Protein AF-A0A950FNE8-F1 (afdb_monomer_lite)

Sequence (329 aa):
MPSFQLATKFLGLPCGSGFTEGVNPELQWRLQAAEDAVRAAFDALAPQQRIDPTTGKARASFSQWVAVRGPHECWRPHAGHHSAGAAIDLNAPTNPYIVTRNAGVPGGQAGGEHLLAMRMRFLAACDRAVRFVRGSLGEADLRPRQPNESTQSVWTRFKAASDALVLYVSLAIDARPSSVARVALENADDVSDDELLAAIPETERLPLQAALPRLEDVLGSAEFRESHPDWPNSAPAQYLRIVRDYEELRIPMVVGAPSATPSLTRNPARGFLNLRCEIVTALCDQGLRWGACDFKVRADGSSRNGAMMHFDLADDGGYPQIDSLLRFG

Foldseek 3Di:
DPQPFDFDDALNATADDDDNAHAHPLVRVLRVQLRVLLVVVCVPDDQQRLADPVPRDGDPDSSRSQVFDHHWHAADAQPVLSVLSFKTFTNLLQAFFAWAFFPNAIATAPLCPVVRVLNNLLQVLLQVLQCQVPFPPGGQHLAFADVPRALLNNLVSLVSSQVSLLVLLVLWWDCPPQKAQAWFDLQLPVDDLVRLDVRADCNTTPDCVRNQVVLCCSCVDPVSCVRYVPPPDHSVRSNSVSSRSQSSNFQRQADDGHDSTGRMGGGSNNGNAPGDSSSSNSSVVSVKAALSHRFDQDPVRYTHHGRNRMTGHPDSSPGDRNNDDDPPD

Radius of gyration: 20.7 Å; chains: 1; bounding box: 48×55×57 Å

Structure (mmCIF, N/CA/C/O backbone):
data_AF-A0A950FNE8-F1
#
_entry.id   AF-A0A950FNE8-F1
#
loop_
_atom_site.group_PDB
_atom_site.id
_atom_site.type_symbol
_atom_site.label_atom_id
_atom_site.label_alt_id
_atom_site.label_comp_id
_atom_site.label_asym_id
_atom_site.label_entity_id
_atom_site.label_seq_id
_atom_site.pdbx_PDB_ins_code
_atom_site.Cartn_x
_atom_site.Cartn_y
_atom_site.Cartn_z
_atom_site.occupancy
_atom_site.B_iso_or_equiv
_atom_site.auth_seq_id
_atom_site.auth_comp_id
_atom_site.auth_asym_id
_atom_site.auth_atom_id
_atom_site.pdbx_PDB_model_num
ATOM 1 N N . MET A 1 1 ? 18.397 14.748 -28.916 1.00 47.41 1 MET A N 1
ATOM 2 C CA . MET A 1 1 ? 18.141 13.441 -29.559 1.00 47.41 1 MET A CA 1
ATOM 3 C C . MET A 1 1 ? 16.649 13.172 -29.476 1.00 47.41 1 MET A C 1
ATOM 5 O O . MET A 1 1 ? 16.096 13.486 -28.428 1.00 47.41 1 MET A O 1
ATOM 9 N N . PRO A 1 2 ? 15.990 12.665 -30.529 1.00 49.31 2 PRO A N 1
ATOM 10 C CA . PRO A 1 2 ? 14.596 12.247 -30.418 1.00 49.31 2 PRO A CA 1
ATOM 11 C C . PRO A 1 2 ? 14.511 11.110 -29.391 1.00 49.31 2 PRO A C 1
ATOM 13 O O . PRO A 1 2 ? 15.257 10.136 -29.493 1.00 49.31 2 PRO A O 1
ATOM 16 N N . SER A 1 3 ? 13.668 11.253 -28.366 1.00 55.00 3 SER A N 1
ATOM 17 C CA . SER A 1 3 ? 13.371 10.135 -27.476 1.00 55.00 3 SER A CA 1
ATOM 18 C C . SER A 1 3 ? 12.589 9.106 -28.292 1.00 55.00 3 SER A C 1
ATOM 20 O O . SER A 1 3 ? 11.488 9.373 -28.768 1.00 55.00 3 SER A O 1
ATOM 22 N N . PHE A 1 4 ? 13.176 7.931 -28.513 1.00 67.44 4 PHE A N 1
ATOM 23 C CA . PHE A 1 4 ? 12.487 6.801 -29.140 1.00 67.44 4 PHE A CA 1
ATOM 24 C C . PHE A 1 4 ? 11.554 6.157 -28.113 1.00 67.44 4 PHE A C 1
ATOM 26 O O . PHE A 1 4 ? 11.772 5.033 -27.672 1.00 67.44 4 PHE A O 1
ATOM 33 N N . GLN A 1 5 ? 10.555 6.910 -27.660 1.00 77.06 5 GLN A N 1
ATOM 34 C CA . GLN A 1 5 ? 9.490 6.358 -26.838 1.00 77.06 5 GLN A CA 1
ATOM 35 C C . GLN A 1 5 ? 8.512 5.645 -27.749 1.00 77.06 5 GLN A C 1
ATOM 37 O O . GLN A 1 5 ? 8.011 6.213 -28.721 1.00 77.06 5 GLN A O 1
ATOM 42 N N . LEU A 1 6 ? 8.270 4.380 -27.440 1.00 80.25 6 LEU A N 1
ATOM 43 C CA . LEU A 1 6 ? 7.358 3.543 -28.190 1.00 80.25 6 LEU A CA 1
ATOM 44 C C . LEU A 1 6 ? 6.031 3.511 -27.442 1.00 80.25 6 LEU A C 1
ATOM 46 O O . LEU A 1 6 ? 5.966 3.105 -26.277 1.00 80.25 6 LEU A O 1
ATOM 50 N N . ALA A 1 7 ? 4.969 3.945 -28.121 1.00 80.50 7 ALA A N 1
ATOM 51 C CA . ALA A 1 7 ? 3.617 3.706 -27.650 1.00 80.50 7 ALA A CA 1
ATOM 52 C C . ALA A 1 7 ? 3.425 2.189 -27.532 1.00 80.50 7 ALA A C 1
ATOM 54 O O . ALA A 1 7 ? 3.589 1.450 -28.505 1.00 80.50 7 ALA A O 1
ATOM 55 N N . THR A 1 8 ? 3.102 1.718 -26.333 1.00 89.94 8 THR A N 1
ATOM 56 C CA . THR A 1 8 ? 2.915 0.293 -26.062 1.00 89.94 8 THR A CA 1
ATOM 57 C C . THR A 1 8 ? 1.710 0.067 -25.160 1.00 89.94 8 THR A C 1
ATOM 59 O O . THR A 1 8 ? 1.123 1.006 -24.611 1.00 89.94 8 THR A O 1
ATOM 62 N N . LYS A 1 9 ? 1.327 -1.199 -25.019 1.00 94.00 9 LYS A N 1
ATOM 63 C CA . LYS A 1 9 ? 0.369 -1.648 -24.017 1.00 94.00 9 LYS A CA 1
ATOM 64 C C . LYS A 1 9 ? 1.048 -2.632 -23.079 1.00 94.00 9 LYS A C 1
ATOM 66 O O . LYS A 1 9 ? 1.981 -3.320 -23.474 1.00 94.00 9 LYS A O 1
ATOM 71 N N . PHE A 1 10 ? 0.537 -2.698 -21.861 1.00 96.25 10 PHE A N 1
ATOM 72 C CA . PHE A 1 10 ? 0.854 -3.742 -20.901 1.00 96.25 10 PHE A CA 1
ATOM 73 C C . PHE A 1 10 ? -0.441 -4.163 -20.204 1.00 96.25 10 PHE A C 1
ATOM 75 O O . PHE A 1 10 ? -1.259 -3.320 -19.833 1.00 96.25 10 PHE A O 1
ATOM 82 N N . LEU A 1 11 ? -0.688 -5.463 -20.077 1.00 96.00 11 LEU A N 1
ATOM 83 C CA . LEU A 1 11 ? -1.925 -6.040 -19.536 1.00 96.00 11 LEU A CA 1
ATOM 84 C C . LEU A 1 11 ? -3.196 -5.507 -20.230 1.00 96.00 11 LEU A C 1
ATOM 86 O O . LEU A 1 11 ? -4.257 -5.367 -19.620 1.00 96.00 11 LEU A O 1
ATOM 90 N N . GLY A 1 12 ? -3.088 -5.191 -21.525 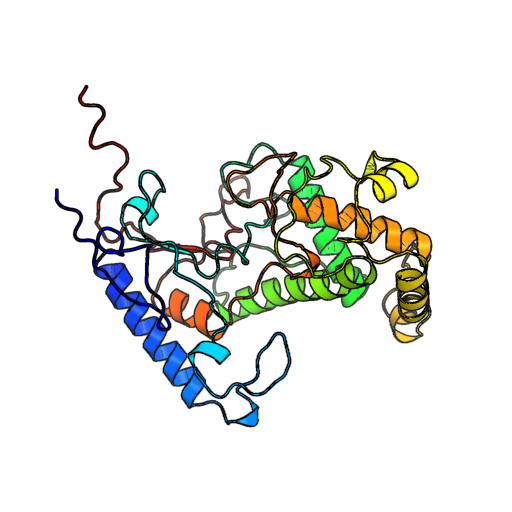1.00 93.56 12 GLY A N 1
ATOM 91 C CA . GLY A 1 12 ? -4.174 -4.628 -22.338 1.00 93.56 12 GLY A CA 1
ATOM 92 C C . GLY A 1 12 ? -4.462 -3.134 -22.130 1.00 93.56 12 GLY A C 1
ATOM 93 O O . GLY A 1 12 ? -5.377 -2.610 -22.770 1.00 93.56 12 GLY A O 1
ATOM 94 N N . LEU A 1 13 ? -3.693 -2.439 -21.289 1.00 94.12 13 LEU A N 1
ATOM 95 C CA . LEU A 1 13 ? -3.845 -1.013 -20.984 1.00 94.12 13 LEU A CA 1
ATOM 96 C C . LEU A 1 13 ? -2.688 -0.204 -21.587 1.00 94.12 13 LEU A C 1
ATOM 98 O O . LEU A 1 13 ? -1.585 -0.737 -21.711 1.00 94.12 13 LEU A O 1
ATOM 102 N N . PRO A 1 14 ? -2.917 1.053 -22.005 1.00 93.62 14 PRO A N 1
ATOM 103 C CA . PRO A 1 14 ? -1.863 1.886 -22.572 1.00 93.62 14 PRO A CA 1
ATOM 104 C C . PRO A 1 14 ? -0.806 2.252 -21.521 1.00 93.62 14 PRO A C 1
ATOM 106 O O . PRO A 1 14 ? -1.129 2.513 -20.360 1.00 93.62 14 PRO A O 1
ATOM 109 N N . CYS A 1 15 ? 0.451 2.288 -21.955 1.00 92.38 15 CYS A N 1
ATOM 110 C CA . CYS A 1 15 ? 1.581 2.816 -21.198 1.00 92.38 15 CYS A CA 1
ATOM 111 C C . CYS A 1 15 ? 1.742 4.314 -21.501 1.00 92.38 15 CYS A C 1
ATOM 113 O O . CYS A 1 15 ? 2.364 4.666 -22.502 1.00 92.38 15 CYS A O 1
ATOM 115 N N . GLY A 1 16 ? 1.170 5.181 -20.660 1.00 86.00 16 GLY A N 1
ATOM 116 C CA . GLY A 1 16 ? 1.065 6.627 -20.888 1.00 86.00 16 GLY A CA 1
ATOM 117 C C . GLY A 1 16 ? -0.340 7.101 -21.290 1.00 86.00 16 GLY A C 1
ATOM 118 O O . GLY A 1 16 ? -1.259 6.312 -21.525 1.00 86.00 16 GLY A O 1
ATOM 119 N N . SER A 1 17 ? -0.507 8.420 -21.351 1.00 71.25 17 SER A N 1
ATOM 120 C CA . SER A 1 17 ? -1.753 9.140 -21.629 1.00 71.25 17 SER A CA 1
ATOM 121 C C . SER A 1 17 ? -2.073 9.298 -23.125 1.00 71.25 17 SER A C 1
ATOM 123 O O . SER A 1 17 ? -3.188 9.696 -23.467 1.00 71.25 17 SER A O 1
ATOM 125 N N . GLY A 1 18 ? -1.147 8.966 -24.039 1.00 63.66 18 GLY A N 1
ATOM 126 C CA . GLY A 1 18 ? -1.357 9.144 -25.481 1.00 63.66 18 GLY A CA 1
ATOM 127 C C . GLY A 1 18 ? -0.112 8.976 -26.364 1.00 63.66 18 GLY A C 1
ATOM 128 O O . GLY A 1 18 ? 0.824 8.268 -26.018 1.00 63.66 18 GLY A O 1
ATOM 129 N N . PHE A 1 19 ? -0.126 9.622 -27.538 1.00 52.31 19 PHE A N 1
ATOM 130 C CA . PHE A 1 19 ? 0.804 9.397 -28.663 1.00 52.31 19 PHE A CA 1
ATOM 131 C C . PHE A 1 19 ? 2.256 9.859 -28.455 1.00 52.31 19 PHE A C 1
ATOM 133 O O . PHE A 1 19 ? 3.121 9.489 -29.245 1.00 52.31 19 PHE A O 1
ATOM 140 N N . THR A 1 20 ? 2.528 10.681 -27.443 1.00 57.41 20 THR A N 1
ATOM 141 C CA . THR A 1 20 ? 3.870 11.224 -27.155 1.00 57.41 20 THR A CA 1
ATOM 142 C C . THR A 1 20 ? 4.483 10.652 -25.885 1.00 57.41 20 THR A C 1
ATOM 144 O O . THR A 1 20 ? 5.565 11.073 -25.493 1.00 57.41 20 THR A O 1
ATOM 147 N N . GLU A 1 21 ? 3.784 9.726 -25.232 1.00 71.94 21 GLU A N 1
ATOM 148 C CA . GLU A 1 21 ? 4.222 9.075 -24.008 1.00 71.94 21 GLU A CA 1
ATOM 149 C C . GLU A 1 21 ? 4.423 7.590 -24.297 1.00 71.94 21 GLU A C 1
ATOM 151 O O . GLU A 1 21 ? 3.664 6.972 -25.045 1.00 71.94 21 GLU A O 1
ATOM 156 N N . GLY A 1 22 ? 5.465 7.005 -23.724 1.00 85.06 22 GLY A N 1
ATOM 157 C CA . GLY A 1 22 ? 5.741 5.596 -23.930 1.00 85.06 22 GLY A CA 1
ATOM 158 C C . GLY A 1 22 ? 6.857 5.099 -23.040 1.00 85.06 22 GLY A C 1
ATOM 159 O O . GLY A 1 22 ? 7.217 5.719 -22.038 1.00 85.06 22 GLY A O 1
ATOM 160 N N . VAL A 1 23 ? 7.408 3.961 -23.424 1.00 92.25 23 VAL A N 1
ATOM 161 C CA . VAL A 1 23 ? 8.573 3.362 -22.776 1.00 92.25 23 VAL A CA 1
ATOM 162 C C . VAL A 1 23 ? 9.718 3.281 -23.780 1.00 92.25 23 VAL A C 1
ATOM 164 O O . VAL A 1 23 ? 9.492 3.352 -24.991 1.00 92.25 23 VAL A O 1
ATOM 167 N N . ASN A 1 24 ? 10.951 3.163 -23.297 1.00 92.19 24 ASN A N 1
ATOM 168 C CA . ASN A 1 24 ? 12.081 2.882 -24.171 1.00 92.19 24 ASN A CA 1
ATOM 169 C C . ASN A 1 24 ? 11.989 1.434 -24.717 1.00 92.19 24 ASN A C 1
ATOM 171 O O . ASN A 1 24 ? 11.241 0.615 -24.170 1.00 92.19 24 ASN A O 1
ATOM 175 N N . PRO A 1 25 ? 12.708 1.099 -25.804 1.00 92.56 25 PRO A N 1
ATOM 176 C CA . PRO A 1 25 ? 12.616 -0.222 -26.429 1.00 92.56 25 PRO A CA 1
ATOM 177 C C . PRO A 1 25 ? 12.949 -1.389 -25.489 1.00 92.56 25 PRO A C 1
ATOM 179 O O . PRO A 1 25 ? 12.305 -2.433 -25.558 1.00 92.56 25 PRO A O 1
ATOM 182 N N . GLU A 1 26 ? 13.908 -1.199 -24.580 1.00 93.06 26 GLU A N 1
ATOM 183 C CA . GLU A 1 26 ? 14.303 -2.219 -23.603 1.00 93.06 26 GLU A CA 1
ATOM 184 C C . GLU A 1 26 ? 13.157 -2.530 -22.631 1.00 93.06 26 GLU A C 1
ATOM 186 O O . GLU A 1 26 ? 12.772 -3.688 -22.458 1.00 93.06 26 GLU A O 1
ATOM 191 N N . LEU A 1 27 ? 12.547 -1.497 -22.040 1.00 94.56 27 LEU A N 1
ATOM 192 C CA . LEU A 1 27 ? 11.400 -1.677 -21.158 1.00 94.56 27 LEU A CA 1
ATOM 193 C C . LEU A 1 27 ? 10.203 -2.246 -21.931 1.00 94.56 27 LEU A C 1
ATOM 195 O O . LEU A 1 27 ? 9.518 -3.118 -21.406 1.00 94.56 27 LEU A O 1
ATOM 199 N N . GLN A 1 28 ? 9.965 -1.828 -23.181 1.00 95.25 28 GLN A N 1
ATOM 200 C CA . GLN A 1 28 ? 8.897 -2.403 -24.007 1.00 95.25 28 GLN A CA 1
ATOM 201 C C . GLN A 1 28 ? 9.036 -3.922 -24.143 1.00 95.25 28 GLN A C 1
ATOM 203 O O . GLN A 1 28 ? 8.067 -4.650 -23.920 1.00 95.25 28 GLN A O 1
ATOM 208 N N . TRP A 1 29 ? 10.232 -4.394 -24.504 1.00 95.75 29 TRP A N 1
ATOM 209 C CA . TRP A 1 29 ? 10.504 -5.816 -24.687 1.00 95.75 29 TRP A CA 1
ATOM 210 C C . TRP A 1 29 ? 10.256 -6.606 -23.396 1.00 95.75 29 TRP A C 1
ATOM 212 O O . TRP A 1 29 ? 9.558 -7.623 -23.415 1.00 95.75 29 TRP A O 1
ATOM 222 N N . ARG A 1 30 ? 10.731 -6.093 -22.255 1.00 96.94 30 ARG A N 1
ATOM 223 C CA . ARG A 1 30 ? 10.507 -6.726 -20.947 1.00 96.94 30 ARG A CA 1
ATOM 224 C C . ARG A 1 30 ? 9.039 -6.732 -20.532 1.00 96.94 30 ARG A C 1
ATOM 226 O O . ARG A 1 30 ? 8.568 -7.728 -19.991 1.00 96.94 30 ARG A O 1
ATOM 233 N N . LEU A 1 31 ? 8.293 -5.659 -20.802 1.00 97.12 31 LEU A N 1
ATOM 234 C CA . LEU A 1 31 ? 6.854 -5.611 -20.523 1.00 97.12 31 LEU A CA 1
ATOM 235 C C . LEU A 1 31 ? 6.082 -6.646 -21.347 1.00 97.12 31 LEU A C 1
ATOM 237 O O . LEU A 1 31 ? 5.187 -7.291 -20.804 1.00 97.12 31 LEU A O 1
ATOM 241 N N . GLN A 1 32 ? 6.445 -6.849 -22.617 1.00 97.38 32 GLN A N 1
ATOM 242 C C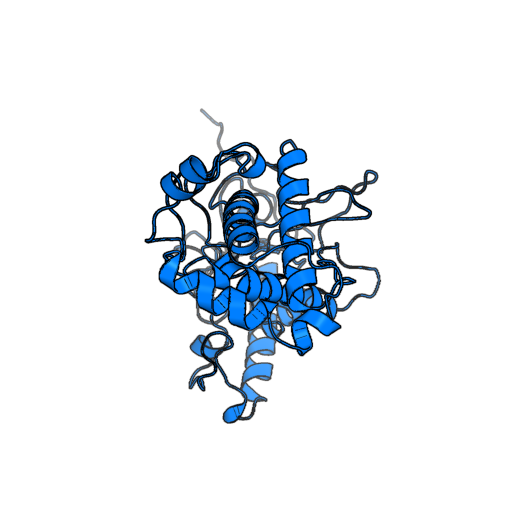A . GLN A 1 32 ? 5.832 -7.886 -23.449 1.00 97.38 32 GLN A CA 1
ATOM 243 C C . GLN A 1 32 ? 6.093 -9.287 -22.877 1.00 97.38 32 GLN A C 1
ATOM 245 O O . GLN A 1 32 ? 5.152 -10.052 -22.681 1.00 97.38 32 GLN A O 1
ATOM 250 N N . ALA A 1 33 ? 7.347 -9.599 -22.536 1.00 97.75 33 ALA A N 1
ATOM 251 C CA . ALA A 1 33 ? 7.705 -10.892 -21.954 1.00 97.75 33 ALA A CA 1
ATOM 252 C C . ALA A 1 33 ? 7.021 -11.135 -20.593 1.00 97.75 33 ALA A C 1
ATOM 254 O O . ALA A 1 33 ? 6.533 -12.234 -20.321 1.00 97.75 33 ALA A O 1
ATOM 255 N N . ALA A 1 34 ? 6.926 -10.101 -19.749 1.00 98.25 34 ALA A N 1
ATOM 256 C CA . ALA A 1 34 ? 6.192 -10.175 -18.490 1.00 98.25 34 ALA A CA 1
ATOM 257 C C . ALA A 1 34 ? 4.687 -10.402 -18.720 1.00 98.25 34 ALA A C 1
ATOM 259 O O . ALA A 1 34 ? 4.078 -11.213 -18.026 1.00 98.25 34 ALA A O 1
ATOM 260 N N . GLU A 1 35 ? 4.073 -9.729 -19.698 1.00 98.19 35 GLU A N 1
ATOM 261 C CA . GLU A 1 35 ? 2.661 -9.933 -20.034 1.00 98.19 35 GLU A CA 1
ATOM 262 C C . GLU A 1 35 ? 2.390 -11.365 -20.502 1.00 98.19 35 GLU A C 1
ATOM 264 O O . GLU A 1 35 ? 1.414 -11.970 -20.050 1.00 98.19 35 GLU A O 1
ATOM 269 N N . ASP A 1 36 ? 3.261 -11.925 -21.342 1.00 98.00 36 ASP A N 1
ATOM 270 C CA . ASP A 1 36 ? 3.150 -13.307 -21.812 1.00 98.00 36 ASP A CA 1
ATOM 271 C C . ASP A 1 36 ? 3.211 -14.298 -20.637 1.00 98.00 36 ASP A C 1
ATOM 273 O O . ASP A 1 36 ? 2.386 -15.211 -20.551 1.00 98.00 36 ASP A O 1
ATOM 277 N N . ALA A 1 37 ? 4.111 -14.076 -19.671 1.00 98.31 37 ALA A N 1
ATOM 278 C CA . ALA A 1 37 ? 4.196 -14.887 -18.455 1.00 98.31 37 ALA A CA 1
ATOM 279 C C . ALA A 1 37 ? 2.931 -14.778 -17.580 1.00 98.31 37 ALA A C 1
ATOM 281 O O . ALA A 1 37 ? 2.414 -15.789 -17.097 1.00 98.31 37 ALA A O 1
ATOM 282 N N . VAL A 1 38 ? 2.380 -13.570 -17.408 1.00 97.75 38 VAL A N 1
ATOM 283 C CA . VAL A 1 38 ? 1.136 -13.353 -16.645 1.00 97.75 38 VAL A CA 1
ATOM 284 C C . VAL A 1 38 ? -0.065 -13.998 -17.350 1.00 97.75 38 VAL A C 1
ATOM 286 O O . VAL A 1 38 ? -0.935 -14.564 -16.684 1.00 97.75 38 VAL A O 1
ATOM 289 N N . ARG A 1 39 ? -0.122 -13.958 -18.688 1.00 97.31 39 ARG A N 1
ATOM 290 C CA . ARG A 1 39 ? -1.150 -14.649 -19.487 1.00 97.31 39 ARG A CA 1
ATOM 291 C C . ARG A 1 39 ? -1.046 -16.160 -19.346 1.00 97.31 39 ARG A C 1
ATOM 293 O O . ARG A 1 39 ? -2.052 -16.793 -19.043 1.00 97.31 39 ARG A O 1
ATOM 300 N N . ALA A 1 40 ? 0.158 -16.716 -19.457 1.00 97.50 40 ALA A N 1
ATOM 301 C CA . ALA A 1 40 ? 0.388 -18.140 -19.244 1.00 97.50 40 ALA A CA 1
ATOM 302 C C . ALA A 1 40 ? -0.056 -18.584 -17.837 1.00 97.50 40 ALA A C 1
ATOM 304 O O . ALA A 1 40 ? -0.721 -19.612 -17.698 1.00 97.50 40 ALA A O 1
ATOM 305 N N . ALA A 1 41 ? 0.232 -17.781 -16.803 1.00 96.44 41 ALA A N 1
ATOM 306 C CA . ALA A 1 41 ? -0.242 -18.041 -15.445 1.00 96.44 41 ALA A CA 1
ATOM 307 C C . ALA A 1 41 ? -1.779 -18.039 -15.355 1.00 96.44 41 ALA A C 1
ATOM 309 O O . ALA A 1 41 ? -2.350 -18.940 -14.748 1.00 96.44 41 ALA A O 1
ATOM 310 N N . PHE A 1 42 ? -2.460 -17.076 -15.986 1.00 95.19 42 PHE A N 1
ATOM 311 C CA . PHE A 1 42 ? -3.926 -17.034 -16.037 1.00 95.19 42 PHE A CA 1
ATOM 312 C C . PHE A 1 42 ? -4.532 -18.239 -16.768 1.00 95.19 42 PHE A C 1
ATOM 314 O O . PHE A 1 42 ? -5.504 -18.829 -16.288 1.00 95.19 42 PHE A O 1
ATOM 321 N N . ASP A 1 43 ? -3.971 -18.611 -17.917 1.00 95.38 43 ASP A N 1
ATOM 322 C CA . ASP A 1 43 ? -4.482 -19.706 -18.742 1.00 95.38 43 ASP A CA 1
ATOM 323 C C . ASP A 1 43 ? -4.316 -21.066 -18.053 1.00 95.38 43 ASP A C 1
ATOM 325 O O . ASP A 1 43 ? -5.191 -21.926 -18.182 1.00 95.38 43 ASP A O 1
ATOM 329 N N . ALA A 1 44 ? -3.261 -21.226 -17.246 1.00 95.88 44 ALA A N 1
ATOM 330 C CA . ALA A 1 44 ? -3.022 -22.411 -16.427 1.00 95.88 44 ALA A CA 1
ATOM 331 C C . ALA A 1 44 ? -3.999 -22.561 -15.243 1.00 95.88 44 ALA A C 1
ATOM 333 O O . ALA A 1 44 ? -4.144 -23.663 -14.708 1.00 95.88 44 ALA A O 1
ATOM 334 N N . LEU A 1 45 ? -4.687 -21.490 -14.821 1.00 93.69 45 LEU A N 1
ATOM 335 C CA . LEU A 1 45 ? -5.674 -21.566 -13.742 1.00 93.69 45 LEU A CA 1
ATOM 336 C C . LEU A 1 45 ? -6.943 -22.278 -14.205 1.00 93.69 45 LEU A C 1
ATOM 338 O O . LEU A 1 45 ? -7.560 -21.905 -15.215 1.00 93.69 45 LEU A O 1
ATOM 342 N N . ALA A 1 46 ? -7.417 -23.212 -13.380 1.00 92.12 46 ALA A N 1
ATOM 343 C CA . ALA A 1 46 ? -8.755 -23.760 -13.533 1.00 92.12 46 ALA A CA 1
ATOM 344 C C . ALA A 1 46 ? -9.805 -22.638 -13.369 1.00 92.12 46 ALA A C 1
ATOM 346 O O . ALA A 1 46 ? -9.576 -21.701 -12.597 1.00 92.12 46 ALA A O 1
ATOM 347 N N . PRO A 1 47 ? -10.972 -22.697 -14.043 1.00 88.38 47 PRO A N 1
ATOM 348 C CA . PRO A 1 47 ? -11.967 -21.621 -14.003 1.00 88.38 47 PRO A CA 1
ATOM 349 C C . PRO A 1 47 ? -12.357 -21.165 -12.588 1.00 88.38 47 PRO A C 1
ATOM 351 O O . PRO A 1 47 ? -12.489 -19.969 -12.339 1.00 88.38 47 PRO A O 1
ATOM 354 N N . GLN A 1 48 ? -12.458 -22.097 -11.637 1.00 86.12 48 GLN A N 1
ATOM 355 C CA . GLN A 1 48 ? -12.770 -21.813 -10.233 1.00 86.12 48 GLN A CA 1
ATOM 356 C C . GLN A 1 48 ? -11.662 -21.063 -9.474 1.00 86.12 48 GLN A C 1
ATOM 358 O O . GLN A 1 48 ? -11.927 -20.495 -8.422 1.00 86.12 48 GLN A O 1
ATOM 363 N N . GLN A 1 49 ? -10.432 -21.050 -9.989 1.00 87.56 49 GLN A N 1
ATOM 364 C CA . GLN A 1 49 ? -9.293 -20.331 -9.407 1.00 87.56 49 GLN A CA 1
ATOM 365 C C . GLN A 1 49 ? -9.123 -18.930 -10.006 1.00 87.56 49 GLN A C 1
ATOM 367 O O . GLN A 1 49 ? -8.361 -18.117 -9.481 1.00 87.56 49 GLN A O 1
ATOM 372 N N . ARG A 1 50 ? -9.850 -18.609 -11.084 1.00 89.81 50 ARG A N 1
ATOM 373 C CA . ARG A 1 50 ? -9.851 -17.284 -11.720 1.00 89.81 50 ARG A CA 1
ATOM 374 C C . ARG A 1 50 ? -10.715 -16.319 -10.917 1.00 89.81 50 ARG A C 1
ATOM 376 O O . ARG A 1 50 ? -11.645 -15.729 -11.445 1.00 89.81 50 ARG A O 1
ATOM 383 N N . ILE A 1 51 ? -10.456 -16.188 -9.624 1.00 84.44 51 ILE A N 1
ATOM 384 C CA . ILE A 1 51 ? -11.244 -15.348 -8.725 1.00 84.44 51 ILE A CA 1
ATOM 385 C C . ILE A 1 51 ? -10.665 -13.944 -8.628 1.00 84.44 51 ILE A C 1
ATOM 387 O O . ILE A 1 51 ? -9.454 -13.718 -8.691 1.00 84.44 51 ILE A O 1
ATOM 391 N N . ASP A 1 52 ? -11.565 -12.989 -8.457 1.00 74.94 52 ASP A N 1
ATOM 392 C CA . ASP A 1 52 ? -11.227 -11.638 -8.074 1.00 74.94 52 ASP A CA 1
ATOM 393 C C . ASP A 1 52 ? -10.750 -11.621 -6.618 1.00 74.94 52 ASP A C 1
ATOM 395 O O . ASP A 1 52 ? -11.519 -12.002 -5.731 1.00 74.94 52 ASP A O 1
ATOM 399 N N . PRO A 1 53 ? -9.529 -11.150 -6.336 1.00 65.88 53 PRO A N 1
ATOM 400 C CA . PRO A 1 53 ? -8.999 -11.181 -4.978 1.00 65.88 53 PRO A CA 1
ATOM 401 C C . PRO A 1 53 ? -9.729 -10.222 -4.025 1.00 65.88 53 PRO A C 1
ATOM 403 O O . PRO A 1 53 ? -9.594 -10.354 -2.817 1.00 65.88 53 PRO A O 1
ATOM 406 N N . THR A 1 54 ? -10.497 -9.254 -4.537 1.00 63.97 54 THR A N 1
ATOM 407 C CA . THR A 1 54 ? -11.245 -8.285 -3.722 1.00 63.97 54 THR A CA 1
ATOM 408 C C . THR A 1 54 ? -12.677 -8.742 -3.430 1.00 63.97 54 THR A C 1
ATOM 410 O O . THR A 1 54 ? -13.222 -8.423 -2.381 1.00 63.97 54 THR A O 1
ATOM 413 N N . THR A 1 55 ? -13.317 -9.459 -4.355 1.00 71.38 55 THR A N 1
ATOM 414 C CA . THR A 1 55 ? -14.744 -9.827 -4.275 1.00 71.38 55 THR A CA 1
ATOM 415 C C . THR A 1 55 ? -14.984 -11.327 -4.131 1.00 71.38 55 THR A C 1
ATOM 417 O O . THR A 1 55 ? -16.124 -11.726 -3.909 1.00 71.38 55 THR A O 1
ATOM 420 N N . GLY A 1 56 ? -13.956 -12.162 -4.314 1.00 73.44 56 GLY A N 1
ATOM 421 C CA . GLY A 1 56 ? -14.058 -13.626 -4.298 1.00 73.44 56 GLY A CA 1
ATOM 422 C C . GLY A 1 56 ? -14.846 -14.220 -5.471 1.00 73.44 56 GLY A C 1
ATOM 423 O O . GLY A 1 56 ? -15.024 -15.432 -5.547 1.00 73.44 56 GLY A O 1
A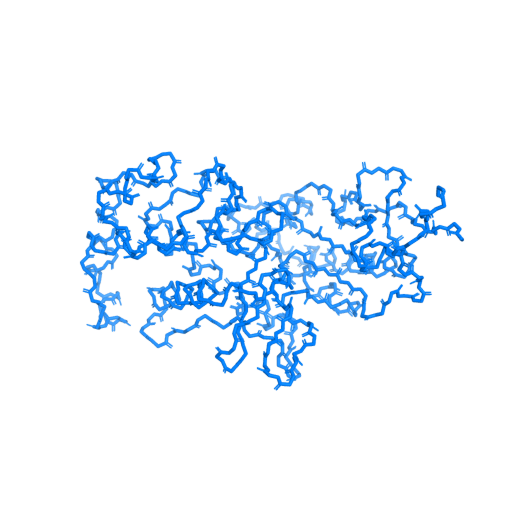TOM 424 N N . LYS A 1 57 ? -15.336 -13.391 -6.401 1.00 78.25 57 LYS A N 1
ATOM 425 C CA . LYS A 1 57 ? -16.153 -13.835 -7.536 1.00 78.25 57 LYS A CA 1
ATOM 426 C C . LYS A 1 57 ? -15.271 -14.322 -8.678 1.00 78.25 57 LYS A C 1
ATOM 428 O O . LYS A 1 57 ? -14.244 -13.709 -8.965 1.00 78.25 57 LYS A O 1
ATOM 433 N N . ALA A 1 58 ? -15.706 -15.372 -9.371 1.00 79.06 58 ALA A N 1
ATOM 434 C CA . ALA A 1 58 ? -15.068 -15.809 -10.608 1.00 79.06 58 ALA A CA 1
ATOM 435 C C . ALA A 1 58 ? -15.021 -14.659 -11.633 1.00 79.06 58 ALA A C 1
ATOM 437 O O . ALA A 1 58 ? -15.983 -13.903 -11.802 1.00 79.06 58 ALA A O 1
ATOM 438 N N . ARG A 1 59 ? -13.887 -14.523 -12.313 1.00 77.50 59 ARG A N 1
ATOM 439 C CA . ARG A 1 59 ? -13.620 -13.562 -13.378 1.00 77.50 59 ARG A CA 1
ATOM 440 C C . ARG A 1 59 ? -13.564 -14.310 -14.698 1.00 77.50 59 ARG A C 1
ATOM 442 O O . ARG A 1 59 ? -12.836 -15.288 -14.850 1.00 77.50 59 ARG A O 1
ATOM 449 N N . ALA A 1 60 ? -14.337 -13.819 -15.659 1.00 76.31 60 ALA A N 1
ATOM 450 C CA . ALA A 1 60 ? -14.448 -14.446 -16.968 1.00 76.31 60 ALA A CA 1
ATOM 451 C C . ALA A 1 60 ? -13.281 -14.073 -17.899 1.00 76.31 60 ALA A C 1
ATOM 453 O O . ALA A 1 60 ? -13.026 -14.792 -18.860 1.00 76.31 60 ALA A O 1
ATOM 454 N N . SER A 1 61 ? -12.568 -12.970 -17.630 1.00 90.06 61 SER A N 1
ATOM 455 C CA . SER A 1 61 ? -11.512 -12.460 -18.511 1.00 90.06 61 SER A CA 1
ATOM 456 C C . SER A 1 61 ? -10.189 -12.186 -17.797 1.00 90.06 61 SER A C 1
ATOM 458 O O . SER A 1 61 ? -10.151 -11.835 -16.616 1.00 90.06 61 SER A O 1
ATOM 460 N N . PHE A 1 62 ? -9.103 -12.252 -18.574 1.00 92.69 62 PHE A N 1
ATOM 461 C CA . PHE A 1 62 ? -7.752 -11.869 -18.161 1.00 92.69 62 PHE A CA 1
ATOM 462 C C . PHE A 1 62 ? -7.706 -10.456 -17.559 1.00 92.69 62 PHE A C 1
ATOM 464 O O . PHE A 1 62 ? -7.199 -10.268 -16.458 1.00 92.69 62 PHE A O 1
ATOM 471 N N . SER A 1 63 ? -8.317 -9.474 -18.234 1.00 91.38 63 SER A N 1
ATOM 472 C CA . SER A 1 63 ? -8.350 -8.070 -17.792 1.00 91.38 63 SER A CA 1
ATOM 473 C C . SER A 1 63 ? -9.016 -7.880 -16.427 1.00 91.38 63 SER A C 1
ATOM 475 O O . SER A 1 63 ? -8.587 -7.053 -15.626 1.00 91.38 63 SER A O 1
ATOM 477 N N . GLN A 1 64 ? -10.056 -8.660 -16.132 1.00 88.94 64 GLN A N 1
ATOM 478 C CA . GLN A 1 64 ? -10.705 -8.628 -14.828 1.00 88.94 64 GLN A CA 1
ATOM 479 C C . GLN A 1 64 ? -9.867 -9.324 -13.755 1.00 88.94 64 GLN A C 1
ATOM 481 O O . GLN A 1 64 ? -9.867 -8.878 -12.611 1.00 88.94 64 GLN A O 1
ATOM 486 N N . TRP A 1 65 ? -9.178 -10.410 -14.113 1.00 91.94 65 TRP A N 1
ATOM 487 C CA . TRP A 1 65 ? -8.345 -11.173 -13.189 1.00 91.94 65 TRP A CA 1
ATOM 488 C C . TRP A 1 65 ? -7.109 -10.392 -12.740 1.00 91.94 65 TRP A C 1
ATOM 490 O O . TRP A 1 65 ? -6.852 -10.343 -11.540 1.00 91.94 65 TRP A O 1
ATOM 500 N N . VAL A 1 66 ? -6.400 -9.724 -13.662 1.00 92.94 66 VAL A N 1
ATOM 501 C CA . VAL A 1 66 ? -5.224 -8.893 -13.328 1.00 92.94 66 VAL A CA 1
ATOM 502 C C . VAL A 1 66 ? -5.580 -7.677 -12.468 1.00 92.94 66 VAL A C 1
ATOM 504 O O . VAL A 1 66 ? -4.720 -7.163 -11.761 1.00 92.94 66 VAL A O 1
ATOM 507 N N . ALA A 1 67 ? -6.842 -7.231 -12.511 1.00 90.50 67 ALA A N 1
ATOM 508 C CA . ALA A 1 67 ? -7.397 -6.145 -11.701 1.00 90.50 67 ALA A CA 1
ATOM 509 C C . ALA A 1 67 ? -6.631 -4.804 -11.775 1.00 90.50 67 ALA A C 1
ATOM 511 O O . ALA A 1 67 ? -6.777 -3.953 -10.891 1.00 90.50 67 ALA A O 1
ATOM 512 N N . VAL A 1 68 ? -5.864 -4.579 -12.846 1.00 91.19 68 VAL A N 1
ATOM 513 C CA . VAL A 1 68 ? -5.257 -3.278 -13.145 1.00 91.19 68 VAL A CA 1
ATOM 514 C C . VAL A 1 68 ? -6.299 -2.380 -13.809 1.00 91.19 68 VAL A C 1
ATOM 516 O O . VAL A 1 68 ? -7.027 -2.808 -14.706 1.00 91.19 68 VAL A O 1
ATOM 519 N N . ARG A 1 69 ? -6.438 -1.151 -13.313 1.00 86.62 69 ARG A N 1
ATOM 520 C CA . ARG A 1 69 ? -7.491 -0.206 -13.683 1.00 86.62 69 ARG A CA 1
ATOM 521 C C . ARG A 1 69 ? -6.865 1.110 -14.126 1.00 86.62 69 ARG A C 1
ATOM 523 O O . ARG A 1 69 ? -6.317 1.842 -13.309 1.00 86.62 69 ARG A O 1
ATOM 530 N N . GLY A 1 70 ? -7.049 1.431 -15.402 1.00 86.19 70 GLY A N 1
ATOM 531 C CA . GLY A 1 70 ? -6.617 2.694 -15.997 1.00 86.19 70 GLY A CA 1
ATOM 532 C C . GLY A 1 70 ? -5.248 2.618 -16.682 1.00 86.19 70 GLY A C 1
ATOM 533 O O . GLY A 1 70 ? -4.587 1.587 -16.616 1.00 86.19 70 GLY A O 1
ATOM 534 N N . PRO A 1 71 ? -4.851 3.684 -17.392 1.00 88.38 71 PRO A N 1
ATOM 535 C CA . PRO A 1 71 ? -3.536 3.777 -18.020 1.00 88.38 71 PRO A CA 1
ATOM 536 C C . PRO A 1 71 ? -2.400 3.618 -17.007 1.00 88.38 71 PRO A C 1
ATOM 538 O O . PRO A 1 71 ? -2.531 4.046 -15.857 1.00 88.38 71 PRO A O 1
ATOM 541 N N . HIS A 1 72 ? -1.281 3.047 -17.447 1.00 93.81 72 HIS A N 1
ATOM 542 C CA . HIS A 1 72 ? -0.062 3.013 -16.639 1.00 93.81 72 HIS A CA 1
ATOM 543 C C . HIS A 1 72 ? 0.670 4.345 -16.747 1.00 93.81 72 HIS A C 1
ATOM 545 O O . HIS A 1 72 ? 0.719 4.932 -17.832 1.00 93.81 72 HIS A O 1
ATOM 551 N N . GLU A 1 73 ? 1.278 4.811 -15.657 1.00 92.88 73 GLU A N 1
ATOM 552 C CA . GLU A 1 73 ? 2.115 6.013 -15.719 1.00 92.88 73 GLU A CA 1
ATOM 553 C C . GLU A 1 73 ? 3.524 5.605 -16.163 1.00 92.88 73 GLU A C 1
ATOM 555 O O . GLU A 1 73 ? 4.264 4.961 -15.422 1.00 92.88 73 GLU A O 1
ATOM 560 N N . CYS A 1 74 ? 3.890 5.953 -17.395 1.00 91.00 74 CYS A N 1
ATOM 561 C CA . CYS A 1 74 ? 5.200 5.654 -17.972 1.00 91.00 74 CYS A CA 1
ATOM 562 C C . CYS A 1 74 ? 5.995 6.946 -18.123 1.00 91.00 74 CYS A C 1
ATOM 564 O O . CYS A 1 74 ? 6.456 7.489 -17.122 1.00 91.00 74 CYS A O 1
ATOM 566 N N . TRP A 1 75 ? 6.158 7.473 -19.335 1.00 90.88 75 TRP A N 1
ATOM 567 C CA . TRP A 1 75 ? 6.973 8.664 -19.514 1.00 90.88 75 TRP A CA 1
ATOM 568 C C . TRP A 1 75 ? 6.397 9.906 -18.832 1.00 90.88 75 TRP A C 1
ATOM 570 O O . TRP A 1 75 ? 5.230 10.244 -19.006 1.00 90.88 75 TRP A O 1
ATOM 580 N N . ARG A 1 76 ? 7.255 10.612 -18.090 1.00 87.25 76 ARG A N 1
ATOM 581 C CA . ARG A 1 76 ? 6.966 11.924 -17.502 1.00 87.25 76 ARG A CA 1
ATOM 582 C C . ARG A 1 76 ? 8.233 12.780 -17.523 1.00 87.25 76 ARG A C 1
ATOM 584 O O . ARG A 1 76 ? 9.295 12.279 -17.138 1.00 87.25 76 ARG A O 1
ATOM 591 N N . PRO A 1 77 ? 8.161 14.057 -17.926 1.00 83.25 77 PRO A N 1
ATOM 592 C CA . PRO A 1 77 ? 9.323 14.936 -17.885 1.00 83.25 77 PRO A CA 1
ATOM 593 C C . PRO A 1 77 ? 9.803 15.123 -16.437 1.00 83.25 77 PRO A C 1
ATOM 595 O O . PRO A 1 77 ? 8.992 15.202 -15.516 1.00 83.25 77 PRO A O 1
ATOM 598 N N . HIS A 1 78 ? 11.125 15.189 -16.238 1.00 84.31 78 HIS A N 1
ATOM 599 C CA . HIS A 1 78 ? 11.770 15.436 -14.935 1.00 84.31 78 HIS A CA 1
ATOM 600 C C . HIS A 1 78 ? 11.470 14.405 -13.827 1.00 84.31 78 HIS A C 1
ATOM 602 O O . HIS A 1 78 ? 11.614 14.699 -12.642 1.00 84.31 78 HIS A O 1
ATOM 608 N N . ALA A 1 79 ? 11.057 13.190 -14.196 1.00 86.69 79 ALA A N 1
ATOM 609 C CA . ALA A 1 79 ? 10.650 12.142 -13.260 1.00 86.69 79 ALA A CA 1
ATOM 610 C C . ALA A 1 79 ? 11.651 10.965 -13.188 1.00 86.69 79 ALA A C 1
ATOM 612 O O . ALA A 1 79 ? 11.252 9.801 -13.111 1.00 86.69 79 ALA A O 1
ATOM 613 N N . GLY A 1 80 ? 12.961 11.245 -13.241 1.00 88.25 80 GLY A N 1
ATOM 614 C CA . GLY A 1 80 ? 14.020 10.226 -13.154 1.00 88.25 80 GLY A CA 1
ATOM 615 C C . GLY A 1 80 ? 13.911 9.171 -14.261 1.00 88.25 80 GLY A C 1
ATOM 616 O O . GLY A 1 80 ? 13.806 9.532 -15.433 1.00 88.25 80 GLY A O 1
ATOM 617 N N . HIS A 1 81 ? 13.855 7.884 -13.898 1.00 91.31 81 HIS A N 1
ATOM 618 C CA . HIS A 1 81 ? 13.688 6.766 -14.842 1.00 91.31 81 HIS A CA 1
ATOM 619 C C . HIS A 1 81 ? 12.428 6.887 -15.718 1.00 91.31 81 HIS A C 1
ATOM 621 O O . HIS A 1 81 ? 12.447 6.491 -16.884 1.00 91.31 81 HIS A O 1
ATOM 627 N N . HIS A 1 82 ? 11.351 7.518 -15.229 1.00 92.31 82 HIS A N 1
ATOM 628 C CA . HIS A 1 82 ? 10.195 7.818 -16.080 1.00 92.31 82 HIS A CA 1
ATOM 629 C C . HIS A 1 82 ? 10.561 8.781 -17.217 1.00 92.31 82 HIS A C 1
ATOM 631 O O . HIS A 1 82 ? 10.076 8.608 -18.328 1.00 92.31 82 HIS A O 1
ATOM 637 N N . SER A 1 83 ? 11.460 9.750 -17.009 1.00 89.62 83 SER A N 1
ATOM 638 C CA . SER A 1 83 ? 11.863 10.690 -18.072 1.00 89.62 83 SER A CA 1
ATOM 639 C C . SER A 1 83 ? 12.639 10.023 -19.214 1.00 89.62 83 SER A C 1
ATOM 641 O O . SER A 1 83 ? 12.599 10.510 -20.346 1.00 89.62 83 SER A O 1
ATOM 643 N N . ALA A 1 84 ? 13.274 8.881 -18.936 1.00 89.38 84 ALA A N 1
ATOM 644 C CA . ALA A 1 84 ? 13.945 8.033 -19.916 1.00 89.38 84 ALA A CA 1
ATOM 645 C C . ALA A 1 84 ? 13.012 6.980 -20.552 1.00 89.38 84 ALA A C 1
ATOM 647 O O . ALA A 1 84 ? 13.441 6.229 -21.425 1.00 89.38 84 ALA A O 1
ATOM 648 N N . GLY A 1 85 ? 11.744 6.891 -20.124 1.00 91.81 85 GLY A N 1
ATOM 649 C CA . GLY A 1 85 ? 10.850 5.789 -20.500 1.00 91.81 85 GLY A CA 1
ATOM 650 C C . GLY A 1 85 ? 11.304 4.435 -19.938 1.00 91.81 85 GLY A C 1
ATOM 651 O O . GLY A 1 85 ? 10.954 3.401 -20.494 1.00 91.81 85 GLY A O 1
ATOM 652 N N . ALA A 1 86 ? 12.102 4.443 -18.869 1.00 94.69 86 ALA A N 1
ATOM 653 C CA . ALA A 1 86 ? 12.704 3.275 -18.229 1.00 94.69 86 ALA A CA 1
ATOM 654 C C . ALA A 1 86 ? 11.939 2.824 -16.970 1.00 94.69 86 ALA A C 1
ATOM 656 O O . ALA A 1 86 ? 12.431 1.981 -16.225 1.00 94.69 86 ALA A O 1
ATOM 657 N N . ALA A 1 87 ? 10.742 3.372 -16.730 1.00 95.56 87 ALA A N 1
ATOM 658 C CA . ALA A 1 87 ? 9.889 3.010 -15.604 1.00 95.56 87 ALA A CA 1
ATOM 659 C C . ALA A 1 87 ? 8.397 2.972 -15.959 1.00 95.56 87 ALA A C 1
ATOM 661 O O . ALA A 1 87 ? 7.938 3.621 -16.906 1.00 95.56 87 ALA A O 1
ATOM 662 N N . ILE A 1 88 ? 7.644 2.228 -15.154 1.00 96.75 88 ILE A N 1
ATOM 663 C CA . ILE A 1 88 ? 6.193 2.079 -15.225 1.00 96.75 88 ILE A CA 1
ATOM 664 C C . ILE A 1 88 ? 5.599 2.069 -13.812 1.00 96.75 88 ILE A C 1
ATOM 666 O O . ILE A 1 88 ? 6.085 1.360 -12.933 1.00 96.75 88 ILE A O 1
ATOM 670 N N . ASP A 1 89 ? 4.517 2.819 -13.612 1.00 96.44 89 ASP A N 1
ATOM 671 C CA . ASP A 1 89 ? 3.693 2.739 -12.410 1.00 96.44 89 ASP A CA 1
ATOM 672 C C . ASP A 1 89 ? 2.351 2.071 -12.731 1.00 96.44 89 ASP A C 1
ATOM 674 O O . ASP A 1 89 ? 1.577 2.541 -13.572 1.00 96.44 89 ASP A O 1
ATOM 678 N N . LEU A 1 90 ? 2.050 0.985 -12.020 1.00 96.25 90 LEU A N 1
ATOM 679 C CA . LEU A 1 90 ? 0.808 0.228 -12.159 1.00 96.25 90 LEU A CA 1
ATOM 680 C C . LEU A 1 90 ? -0.197 0.619 -11.079 1.00 96.25 90 LEU A C 1
ATOM 682 O O . LEU A 1 90 ? 0.113 0.601 -9.882 1.00 96.25 90 LEU A O 1
ATOM 686 N N . ASN A 1 91 ? -1.450 0.873 -11.472 1.00 94.12 91 ASN A N 1
ATOM 687 C CA . ASN A 1 91 ? -2.523 1.189 -10.523 1.00 94.12 91 ASN A CA 1
ATOM 688 C C . ASN A 1 91 ? -2.177 2.390 -9.616 1.00 94.12 91 ASN A C 1
ATOM 690 O O . ASN A 1 91 ? -2.628 2.439 -8.470 1.00 94.12 91 ASN A O 1
ATOM 694 N N . ALA A 1 92 ? -1.403 3.365 -10.109 1.00 93.31 92 ALA A N 1
ATOM 695 C CA . ALA A 1 92 ? -0.893 4.493 -9.325 1.00 93.31 92 ALA A CA 1
ATOM 696 C C . ALA A 1 92 ? -1.961 5.221 -8.477 1.00 93.31 92 ALA A C 1
ATOM 698 O O . ALA A 1 92 ? -1.675 5.520 -7.318 1.00 93.31 92 ALA A O 1
ATOM 699 N N . PRO A 1 93 ? -3.224 5.415 -8.915 1.00 91.25 93 PRO A N 1
ATOM 700 C CA . PRO A 1 93 ? -4.263 6.010 -8.062 1.00 91.25 93 PRO A CA 1
ATOM 701 C C . PRO A 1 93 ? -4.643 5.186 -6.821 1.00 91.25 93 PRO A C 1
ATOM 703 O O . PRO A 1 93 ? -5.282 5.698 -5.909 1.00 91.25 93 PRO A O 1
ATOM 706 N N . THR A 1 94 ? -4.279 3.904 -6.778 1.00 91.94 94 THR A N 1
ATOM 707 C CA . THR A 1 94 ? -4.712 2.945 -5.746 1.00 91.94 94 THR A CA 1
ATOM 708 C C . THR A 1 94 ? -3.568 2.202 -5.055 1.00 91.94 94 THR A C 1
ATOM 710 O O . THR A 1 94 ? -3.779 1.718 -3.949 1.00 91.94 94 THR A O 1
ATOM 713 N N . ASN A 1 95 ? -2.368 2.169 -5.639 1.00 93.88 95 ASN A N 1
ATOM 714 C CA . ASN A 1 95 ? -1.143 1.722 -4.978 1.00 93.88 95 ASN A CA 1
ATOM 715 C C . ASN A 1 95 ? -0.350 2.950 -4.503 1.00 93.88 95 ASN A C 1
ATOM 717 O O . ASN A 1 95 ? 0.052 3.771 -5.330 1.00 93.88 95 ASN A O 1
ATOM 721 N N . PRO A 1 96 ? -0.181 3.133 -3.186 1.00 96.44 96 PRO A N 1
ATOM 722 C CA . PRO A 1 96 ? 0.489 4.287 -2.608 1.00 96.44 96 PRO A CA 1
ATOM 723 C C . PRO A 1 96 ? 2.017 4.141 -2.582 1.00 96.44 96 PRO A C 1
ATOM 725 O O . PRO A 1 96 ? 2.581 3.073 -2.835 1.00 96.44 96 PRO A O 1
ATOM 728 N N . TYR A 1 97 ? 2.666 5.216 -2.137 1.00 96.94 97 TYR A N 1
ATOM 729 C CA . T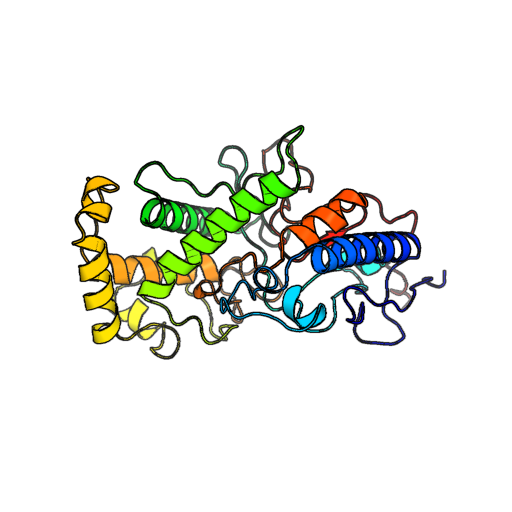YR A 1 97 ? 3.914 5.090 -1.396 1.00 96.94 97 TYR A CA 1
ATOM 730 C C . TYR A 1 97 ? 3.632 4.636 0.045 1.00 96.94 97 TYR A C 1
ATOM 732 O O . TYR A 1 97 ? 2.630 5.015 0.646 1.00 96.94 97 TYR A O 1
ATOM 740 N N . ILE A 1 98 ? 4.528 3.847 0.623 1.00 97.94 98 ILE A N 1
ATOM 741 C CA . ILE A 1 98 ? 4.510 3.489 2.043 1.00 97.94 98 ILE A CA 1
ATOM 742 C C . ILE A 1 98 ? 5.868 3.758 2.680 1.00 97.94 98 ILE A C 1
ATOM 744 O O . ILE A 1 98 ? 6.867 4.012 2.003 1.00 97.94 98 ILE A O 1
ATOM 748 N N . VAL A 1 99 ? 5.902 3.661 4.003 1.00 98.06 99 VAL A N 1
ATOM 749 C CA . VAL A 1 99 ? 7.144 3.650 4.771 1.00 98.06 99 VAL A CA 1
ATOM 750 C C . VAL A 1 99 ? 7.623 2.209 4.890 1.00 98.06 99 VAL A C 1
ATOM 752 O O . VAL A 1 99 ? 6.892 1.334 5.348 1.00 98.06 99 VAL A O 1
ATOM 755 N N . THR A 1 100 ? 8.864 1.964 4.488 1.00 97.69 100 THR A N 1
ATOM 756 C CA . THR A 1 100 ? 9.578 0.707 4.751 1.00 97.69 100 THR A CA 1
ATOM 757 C C . THR A 1 100 ? 10.485 0.871 5.965 1.00 97.69 100 THR A C 1
ATOM 759 O O . THR A 1 100 ? 10.742 1.993 6.396 1.00 97.69 100 THR A O 1
ATOM 762 N N . ARG A 1 101 ? 11.063 -0.210 6.488 1.00 96.62 101 ARG A N 1
ATOM 763 C CA . ARG A 1 101 ? 12.083 -0.115 7.549 1.00 96.62 101 ARG A CA 1
ATOM 764 C C . ARG A 1 101 ? 13.238 -1.063 7.313 1.00 96.62 101 ARG A C 1
ATOM 766 O O . ARG A 1 101 ? 13.030 -2.169 6.840 1.00 96.62 101 ARG A O 1
ATOM 773 N N . ASN A 1 102 ? 14.446 -0.666 7.677 1.00 95.81 102 ASN A N 1
ATOM 774 C CA . ASN A 1 102 ? 15.600 -1.555 7.678 1.00 95.81 102 ASN A CA 1
ATOM 775 C C . ASN A 1 102 ? 16.380 -1.367 8.977 1.00 95.81 102 ASN A C 1
ATOM 777 O O . ASN A 1 102 ? 16.831 -0.263 9.257 1.00 95.81 102 ASN A O 1
ATOM 781 N N . ALA A 1 103 ? 16.496 -2.429 9.780 1.00 91.75 103 ALA A N 1
ATOM 782 C CA . ALA A 1 103 ? 17.117 -2.371 11.109 1.00 91.75 103 ALA A CA 1
ATOM 783 C C . ALA A 1 103 ? 16.593 -1.201 11.978 1.00 91.75 103 ALA A C 1
ATOM 785 O O . ALA A 1 103 ? 17.360 -0.499 12.627 1.00 91.75 103 ALA A O 1
ATOM 786 N N . GLY A 1 104 ? 15.278 -0.954 11.940 1.00 91.81 104 GLY A N 1
ATOM 787 C CA . GLY A 1 104 ? 14.630 0.143 12.672 1.00 91.81 104 GLY A CA 1
ATOM 788 C C . GLY A 1 104 ? 14.731 1.524 12.013 1.00 91.81 104 GLY A C 1
ATOM 789 O O . GLY A 1 104 ? 14.058 2.444 12.462 1.00 91.81 104 GLY A O 1
ATOM 790 N N . VAL A 1 105 ? 15.498 1.680 10.929 1.00 96.31 105 VAL A N 1
ATOM 791 C CA . VAL A 1 105 ? 15.622 2.948 10.194 1.00 96.31 105 VAL A CA 1
ATOM 792 C C . VAL A 1 105 ? 14.498 3.071 9.159 1.00 96.31 105 VAL A C 1
ATOM 794 O O . VAL A 1 105 ? 14.402 2.216 8.268 1.00 96.31 105 VAL A O 1
ATOM 797 N N . PRO A 1 106 ? 13.646 4.114 9.222 1.00 96.81 106 PRO A N 1
ATOM 798 C CA . PRO A 1 106 ? 12.570 4.292 8.253 1.00 96.81 106 PRO A CA 1
ATOM 799 C C . PRO A 1 106 ? 13.069 4.686 6.858 1.00 96.81 106 PRO A C 1
ATOM 801 O O . PRO A 1 106 ? 13.754 5.693 6.671 1.00 96.81 106 PRO A O 1
ATOM 804 N N . GLY A 1 107 ? 12.656 3.919 5.852 1.00 95.88 107 GLY A N 1
ATOM 805 C CA . GLY A 1 107 ? 12.742 4.266 4.433 1.00 95.88 107 GLY A CA 1
ATOM 806 C C . GLY A 1 107 ? 11.463 4.938 3.925 1.00 95.88 107 GLY A C 1
ATOM 807 O O . GLY A 1 107 ? 10.630 5.389 4.708 1.00 95.88 107 GLY A O 1
ATOM 808 N N . GLY A 1 108 ? 11.311 5.033 2.609 1.00 94.00 108 GLY A N 1
ATOM 809 C CA . GLY A 1 108 ? 10.143 5.638 1.963 1.00 94.00 108 GLY A CA 1
ATOM 810 C C . GLY A 1 108 ? 10.526 6.552 0.804 1.00 94.00 108 GLY A C 1
ATOM 811 O O . GLY A 1 108 ? 11.700 6.724 0.478 1.00 94.00 108 GLY A O 1
ATOM 812 N N . GLN A 1 109 ? 9.534 7.219 0.216 1.00 90.94 109 GLN A N 1
ATOM 813 C CA . GLN A 1 109 ? 9.741 8.161 -0.886 1.00 90.94 109 GLN A CA 1
ATOM 814 C C . GLN A 1 109 ? 10.773 9.254 -0.538 1.00 90.94 109 GLN A C 1
ATOM 816 O O . GLN A 1 109 ? 10.709 9.869 0.528 1.00 90.94 109 GLN A O 1
ATOM 821 N N . ALA A 1 110 ? 11.703 9.532 -1.459 1.00 87.44 110 ALA A N 1
ATOM 822 C CA . ALA A 1 110 ? 12.843 10.432 -1.236 1.00 87.44 110 ALA A CA 1
ATOM 823 C C . ALA A 1 110 ? 12.451 11.845 -0.757 1.00 87.44 110 ALA A C 1
ATOM 825 O O . ALA A 1 110 ? 13.108 12.410 0.111 1.00 87.44 110 ALA A O 1
ATOM 826 N N . GLY A 1 111 ? 11.354 12.410 -1.273 1.00 86.06 111 GLY A N 1
ATOM 827 C CA . GLY A 1 111 ? 10.893 13.749 -0.880 1.00 86.06 111 GLY A CA 1
ATOM 828 C C . GLY A 1 111 ? 10.461 13.866 0.587 1.00 86.06 111 GLY A C 1
ATOM 829 O O . GLY A 1 111 ? 10.416 14.965 1.123 1.00 86.06 111 GLY A O 1
ATOM 830 N N . GLY A 1 112 ? 10.176 12.744 1.256 1.00 89.56 112 GLY A N 1
ATOM 831 C CA . GLY A 1 112 ? 9.719 12.706 2.645 1.00 89.56 112 GLY A CA 1
ATOM 832 C C . GLY A 1 112 ? 10.810 12.345 3.652 1.00 89.56 112 GLY A C 1
ATOM 833 O O . GLY A 1 112 ? 10.466 11.943 4.759 1.00 89.56 112 GLY A O 1
ATOM 834 N N . GLU A 1 113 ? 12.098 12.397 3.285 1.00 90.94 113 GLU A N 1
ATOM 835 C CA . GLU A 1 113 ? 13.216 12.029 4.181 1.00 90.94 113 GLU A CA 1
ATOM 836 C C . GLU A 1 113 ? 13.221 12.861 5.487 1.00 90.94 113 GLU A C 1
ATOM 838 O O . GLU A 1 113 ? 13.626 12.359 6.530 1.00 90.94 113 GLU A O 1
ATOM 843 N N . HIS A 1 114 ? 12.683 14.087 5.467 1.00 93.19 114 HIS A N 1
ATOM 844 C CA . HIS A 1 114 ? 12.558 14.968 6.637 1.00 93.19 114 HIS A CA 1
ATOM 845 C C . HIS A 1 114 ? 11.388 14.616 7.583 1.00 93.19 114 HIS A C 1
ATOM 847 O O . HIS A 1 114 ? 11.316 15.141 8.690 1.00 93.19 114 HIS A O 1
ATOM 853 N N . LEU A 1 115 ? 10.481 13.715 7.187 1.00 95.44 115 LEU A N 1
ATOM 854 C CA . LEU A 1 115 ? 9.259 13.369 7.930 1.00 95.44 115 LEU A CA 1
ATOM 855 C C . LEU A 1 115 ? 9.460 12.152 8.855 1.00 95.44 115 LEU A C 1
ATOM 857 O O . LEU A 1 115 ? 8.632 11.243 8.899 1.00 95.44 115 LEU A O 1
ATOM 861 N N . LEU A 1 116 ? 10.582 12.084 9.578 1.00 95.88 116 LEU A N 1
ATOM 862 C CA . LEU A 1 116 ? 10.979 10.880 10.328 1.00 95.88 116 LEU A CA 1
ATOM 863 C C . LEU A 1 116 ? 9.986 10.476 11.429 1.00 95.88 116 LEU A C 1
ATOM 865 O O . LEU A 1 116 ? 9.644 9.300 11.533 1.00 95.88 116 LEU A O 1
ATOM 869 N N . ALA A 1 117 ? 9.493 11.429 12.225 1.00 96.38 117 ALA A N 1
ATOM 870 C CA . ALA A 1 117 ? 8.549 11.137 13.309 1.00 96.38 117 ALA A CA 1
ATOM 871 C C . ALA A 1 117 ? 7.244 10.519 12.777 1.00 96.38 117 ALA A C 1
ATOM 873 O O . ALA A 1 117 ? 6.785 9.488 13.264 1.00 96.38 117 ALA A O 1
ATOM 874 N N . MET A 1 118 ? 6.706 11.095 11.705 1.00 96.81 118 MET A N 1
ATOM 875 C CA . MET A 1 118 ? 5.537 10.585 10.989 1.00 96.81 118 MET A CA 1
ATOM 876 C C . MET A 1 118 ? 5.784 9.189 10.402 1.00 96.81 118 MET A C 1
ATOM 878 O O . MET A 1 118 ? 4.938 8.305 10.511 1.00 96.81 118 MET A O 1
ATOM 882 N N . ARG A 1 119 ? 6.970 8.943 9.828 1.00 97.12 119 ARG A N 1
ATOM 883 C CA . ARG A 1 119 ? 7.337 7.609 9.330 1.00 97.12 119 ARG A CA 1
ATOM 884 C C . ARG A 1 119 ? 7.326 6.553 10.436 1.00 97.12 119 ARG A C 1
ATOM 886 O O . ARG A 1 119 ? 6.857 5.440 10.212 1.00 97.12 119 ARG A O 1
ATOM 893 N N . MET A 1 120 ? 7.806 6.905 11.627 1.00 97.44 120 MET A N 1
ATOM 894 C CA . MET A 1 120 ? 7.761 6.012 12.787 1.00 97.44 120 MET A CA 1
ATOM 895 C C . MET A 1 120 ? 6.324 5.719 13.228 1.00 97.44 120 MET A C 1
ATOM 897 O O . MET A 1 120 ? 6.008 4.561 13.497 1.00 97.44 120 MET A O 1
ATOM 901 N N . ARG A 1 121 ? 5.437 6.724 13.242 1.00 97.94 121 ARG A N 1
ATOM 902 C CA . ARG A 1 121 ? 4.013 6.523 13.565 1.00 97.94 121 ARG A CA 1
ATOM 903 C C . ARG A 1 121 ? 3.309 5.618 12.551 1.00 97.94 121 ARG A C 1
ATOM 905 O O . ARG A 1 121 ? 2.604 4.699 12.962 1.00 97.94 121 ARG A O 1
ATOM 912 N N . PHE A 1 122 ? 3.585 5.774 11.253 1.00 98.12 122 PHE A N 1
ATOM 913 C CA . PHE A 1 122 ? 3.086 4.854 10.221 1.00 98.12 122 PHE A CA 1
ATOM 914 C C . PHE A 1 122 ? 3.512 3.402 10.479 1.00 98.12 122 PHE A C 1
ATOM 916 O O . PHE A 1 122 ? 2.689 2.487 10.415 1.00 98.12 122 PHE A O 1
ATOM 923 N N . LEU A 1 123 ? 4.800 3.174 10.768 1.00 98.12 123 LEU A N 1
ATOM 924 C CA . LEU A 1 123 ? 5.313 1.829 11.047 1.00 98.12 123 LEU A CA 1
ATOM 925 C C . LEU A 1 123 ? 4.660 1.246 12.304 1.00 98.12 123 LEU A C 1
ATOM 927 O O . LEU A 1 123 ? 4.224 0.099 12.281 1.00 98.12 123 LEU A O 1
ATOM 931 N N . ALA A 1 124 ? 4.497 2.054 13.355 1.00 97.94 124 ALA A N 1
ATOM 932 C CA . ALA A 1 124 ? 3.820 1.642 14.581 1.00 97.94 124 ALA A CA 1
ATOM 933 C C . ALA A 1 124 ? 2.344 1.267 14.343 1.00 97.94 124 ALA A C 1
ATOM 935 O O . ALA A 1 124 ? 1.861 0.295 14.930 1.00 97.94 124 ALA A O 1
ATOM 936 N N . ALA A 1 125 ? 1.637 1.995 13.471 1.00 98.44 125 ALA A N 1
ATOM 937 C CA . ALA A 1 125 ? 0.275 1.666 13.052 1.00 98.44 125 ALA A CA 1
ATOM 938 C C . ALA A 1 125 ? 0.224 0.336 12.277 1.00 98.44 125 ALA A C 1
ATOM 940 O O . ALA A 1 125 ? -0.613 -0.519 12.572 1.00 98.44 125 ALA A O 1
ATOM 941 N N . CYS A 1 126 ? 1.160 0.108 11.348 1.00 98.50 126 CYS A N 1
ATOM 942 C CA . CYS A 1 126 ? 1.277 -1.168 10.634 1.00 98.50 126 CYS A CA 1
ATOM 943 C C . CYS A 1 126 ? 1.575 -2.337 11.587 1.00 98.50 126 CYS A C 1
ATOM 945 O O . CYS A 1 126 ? 0.934 -3.384 11.497 1.00 98.50 126 CYS A O 1
ATOM 947 N N . ASP A 1 127 ? 2.504 -2.158 12.529 1.00 98.25 127 ASP A N 1
ATOM 948 C CA . ASP A 1 127 ? 2.836 -3.164 13.542 1.00 98.25 127 ASP A CA 1
ATOM 949 C C . ASP A 1 127 ? 1.646 -3.464 14.450 1.00 98.25 127 ASP A C 1
ATOM 951 O O . ASP A 1 127 ? 1.399 -4.613 14.805 1.00 98.25 127 ASP A O 1
ATOM 955 N N . ARG A 1 128 ? 0.864 -2.449 14.825 1.00 98.31 128 ARG A N 1
ATOM 956 C CA . ARG A 1 128 ? -0.358 -2.648 15.610 1.00 98.31 128 ARG A CA 1
ATOM 957 C C . ARG A 1 128 ? -1.416 -3.426 14.834 1.00 98.31 128 ARG A C 1
ATOM 959 O O . ARG A 1 128 ? -1.993 -4.344 15.407 1.00 98.31 128 ARG A O 1
ATOM 966 N N . ALA A 1 129 ? -1.627 -3.111 13.556 1.00 98.44 129 ALA A N 1
ATOM 967 C CA . ALA A 1 129 ? -2.558 -3.842 12.702 1.00 98.44 129 ALA A CA 1
ATOM 968 C C . ALA A 1 129 ? -2.147 -5.313 12.536 1.00 98.44 129 ALA A C 1
ATOM 970 O O . ALA A 1 129 ? -2.976 -6.211 12.665 1.00 98.44 129 ALA A O 1
ATOM 971 N N . VAL A 1 130 ? -0.856 -5.576 12.306 1.00 98.31 130 VAL A N 1
ATOM 972 C CA . VAL A 1 130 ? -0.338 -6.947 12.209 1.00 98.31 130 VAL A CA 1
ATOM 973 C C . VAL A 1 130 ? -0.480 -7.690 13.530 1.00 98.31 130 VAL A C 1
ATOM 975 O O . VAL A 1 130 ? -0.948 -8.827 13.505 1.00 98.31 130 VAL A O 1
ATOM 978 N N . ARG A 1 131 ? -0.158 -7.057 14.668 1.00 97.69 131 ARG A N 1
ATOM 979 C CA . ARG A 1 131 ? -0.393 -7.663 15.986 1.00 97.69 131 ARG A CA 1
ATOM 980 C C . ARG A 1 131 ? -1.854 -8.001 16.190 1.00 97.69 131 ARG A C 1
ATOM 982 O O . ARG A 1 131 ? -2.129 -9.138 16.507 1.00 97.69 131 ARG A O 1
ATOM 989 N N . PHE A 1 132 ? -2.765 -7.061 15.942 1.00 98.00 132 PHE A N 1
ATOM 990 C CA . PHE A 1 132 ? -4.207 -7.262 16.118 1.00 98.00 132 PHE A CA 1
ATOM 991 C C . PHE A 1 132 ? -4.756 -8.444 15.306 1.00 98.00 132 PHE A C 1
ATOM 993 O O . PHE A 1 132 ? -5.677 -9.126 15.738 1.00 98.00 132 PHE A O 1
ATOM 1000 N N . VAL A 1 133 ? -4.229 -8.671 14.101 1.00 97.62 133 VAL A N 1
ATOM 1001 C CA . VAL A 1 133 ? -4.740 -9.712 13.196 1.00 97.62 133 VAL A CA 1
ATOM 1002 C C . VAL A 1 133 ? -4.044 -11.059 13.398 1.00 97.62 133 VAL A C 1
ATOM 1004 O O . VAL A 1 133 ? -4.629 -12.095 13.095 1.00 97.62 133 VAL A O 1
ATOM 1007 N N . ARG A 1 134 ? -2.787 -11.070 13.854 1.00 95.50 134 ARG A N 1
ATOM 1008 C CA . ARG A 1 134 ? -1.941 -12.278 13.869 1.00 95.50 134 ARG A CA 1
ATOM 1009 C C . ARG A 1 134 ? -1.459 -12.705 15.253 1.00 95.50 134 ARG A C 1
ATOM 1011 O O . ARG A 1 134 ? -0.739 -13.697 15.335 1.00 95.50 134 ARG A O 1
ATOM 1018 N N . GLY A 1 135 ? -1.816 -11.984 16.311 1.00 93.56 135 GLY A N 1
ATOM 1019 C CA . GLY A 1 135 ? -1.331 -12.233 17.665 1.00 93.56 135 GLY A CA 1
ATOM 1020 C C . GLY A 1 135 ? -0.201 -11.295 18.096 1.00 93.56 135 GLY A C 1
ATOM 1021 O O . GLY A 1 135 ? 0.450 -10.619 17.294 1.00 93.56 135 GLY A O 1
ATOM 1022 N N . SER A 1 136 ? 0.066 -11.288 19.403 1.00 83.75 136 SER A N 1
ATOM 1023 C CA . SER A 1 136 ? 0.942 -10.325 20.094 1.00 83.75 136 SER A CA 1
ATOM 1024 C C . SER A 1 136 ? 2.396 -10.252 19.599 1.00 83.75 136 SER A C 1
ATOM 1026 O O . SER A 1 136 ? 3.038 -9.217 19.776 1.00 83.75 136 SER A O 1
ATOM 1028 N N . LEU A 1 137 ? 2.906 -11.307 18.957 1.00 82.12 137 LEU A N 1
ATOM 1029 C CA . LEU A 1 137 ? 4.286 -11.393 18.455 1.00 82.12 137 LEU A CA 1
ATOM 1030 C C . LEU A 1 137 ? 4.459 -10.911 17.005 1.00 82.12 137 LEU A C 1
ATOM 1032 O O . LEU A 1 137 ? 5.576 -10.913 16.489 1.00 82.12 137 LEU A O 1
ATOM 1036 N N . GLY A 1 138 ? 3.376 -10.546 16.317 1.00 84.50 138 GLY A N 1
ATOM 1037 C CA . GLY A 1 138 ? 3.447 -10.128 14.920 1.00 84.50 138 GLY A CA 1
ATOM 1038 C C . GLY A 1 138 ? 4.058 -8.735 14.752 1.00 84.50 138 GLY A C 1
ATOM 1039 O O . GLY A 1 138 ? 3.682 -7.803 15.441 1.00 84.50 138 GLY A O 1
ATOM 1040 N N . GLU A 1 139 ? 4.934 -8.550 13.771 1.00 94.94 139 GLU A N 1
ATOM 1041 C CA . GLU A 1 139 ? 5.348 -7.225 13.303 1.00 94.94 139 GLU A CA 1
ATOM 1042 C C . GLU A 1 139 ? 5.204 -7.142 11.778 1.00 94.94 139 GLU A C 1
ATOM 1044 O O . GLU A 1 139 ? 5.323 -8.144 11.068 1.00 94.94 139 GLU A O 1
ATOM 1049 N N . ALA A 1 140 ? 4.937 -5.947 11.250 1.00 97.31 140 ALA A N 1
ATOM 1050 C CA . ALA A 1 140 ? 4.796 -5.733 9.816 1.00 97.31 140 ALA A CA 1
ATOM 1051 C C . ALA A 1 140 ? 6.153 -5.832 9.105 1.00 97.31 140 ALA A C 1
ATOM 1053 O O . ALA A 1 140 ? 6.986 -4.925 9.176 1.00 97.31 140 ALA A O 1
ATOM 1054 N N . ASP A 1 141 ? 6.398 -6.916 8.375 1.00 97.44 141 ASP A N 1
ATOM 1055 C CA . ASP A 1 141 ? 7.660 -7.082 7.655 1.00 97.44 141 ASP A CA 1
ATOM 1056 C C . ASP A 1 141 ? 7.693 -6.297 6.331 1.00 97.44 141 ASP A C 1
ATOM 1058 O O . ASP A 1 141 ? 7.510 -6.840 5.239 1.00 97.44 141 ASP A O 1
ATOM 1062 N N . LEU A 1 142 ? 7.980 -5.001 6.455 1.00 97.75 142 LEU A N 1
ATOM 1063 C CA . LEU A 1 142 ? 8.143 -4.033 5.365 1.00 97.75 142 LEU A CA 1
ATOM 1064 C C . LEU A 1 142 ? 9.622 -3.725 5.086 1.00 97.75 142 LEU A C 1
ATOM 1066 O O . LEU A 1 142 ? 9.996 -2.578 4.828 1.00 97.75 142 LEU A O 1
ATOM 1070 N N . ARG A 1 143 ? 10.496 -4.730 5.213 1.00 97.81 143 ARG A N 1
ATOM 1071 C CA . ARG A 1 143 ? 11.934 -4.578 4.947 1.00 97.81 143 ARG A CA 1
ATOM 1072 C C . ARG A 1 143 ? 12.267 -4.596 3.454 1.00 97.81 143 ARG A C 1
ATOM 1074 O O . ARG A 1 143 ? 11.531 -5.231 2.695 1.00 97.81 143 ARG A O 1
ATOM 1081 N N . PRO A 1 144 ? 13.392 -3.993 3.025 1.00 97.56 144 PRO A N 1
ATOM 1082 C CA . PRO A 1 144 ? 13.969 -4.245 1.704 1.00 97.56 144 PRO A CA 1
ATOM 1083 C C . PRO A 1 144 ? 14.172 -5.741 1.439 1.00 97.56 144 PRO A C 1
ATOM 1085 O O . PRO A 1 144 ? 14.217 -6.542 2.383 1.00 97.56 144 PRO A O 1
ATOM 1088 N N . ARG A 1 145 ? 14.293 -6.113 0.162 1.00 97.94 145 ARG A N 1
ATOM 1089 C CA . ARG A 1 145 ? 14.538 -7.501 -0.236 1.00 97.94 145 ARG A CA 1
ATOM 1090 C C . ARG A 1 145 ? 15.833 -8.002 0.400 1.00 97.94 145 ARG A C 1
ATOM 1092 O O . ARG A 1 145 ? 16.867 -7.339 0.323 1.00 97.94 145 ARG A O 1
ATOM 1099 N N . GLN A 1 146 ? 15.775 -9.172 1.027 1.00 96.94 146 GLN A N 1
ATOM 1100 C CA . GLN A 1 146 ? 16.960 -9.811 1.596 1.00 96.94 146 GLN A CA 1
ATOM 1101 C C . GLN A 1 146 ? 17.764 -10.551 0.513 1.00 96.94 146 GLN A C 1
ATOM 1103 O O . GLN A 1 146 ? 17.204 -10.945 -0.514 1.00 96.94 146 GLN A O 1
ATOM 1108 N N . PRO A 1 147 ? 19.075 -10.780 0.711 1.00 95.62 147 PRO A N 1
ATOM 1109 C CA . PRO A 1 147 ? 19.855 -11.604 -0.206 1.00 95.62 147 PRO A CA 1
ATOM 1110 C C . PRO A 1 147 ? 19.187 -12.967 -0.439 1.00 95.62 147 PRO A C 1
ATOM 1112 O O . PRO A 1 147 ? 18.802 -13.640 0.515 1.00 95.62 147 PRO A O 1
ATOM 1115 N N . ASN A 1 148 ? 19.063 -13.370 -1.707 1.00 96.06 148 ASN A N 1
ATOM 1116 C CA . ASN A 1 148 ? 18.408 -14.612 -2.147 1.00 96.06 148 ASN A CA 1
ATOM 1117 C C . ASN A 1 148 ? 16.896 -14.709 -1.850 1.00 96.06 148 ASN A C 1
ATOM 1119 O O . ASN A 1 148 ? 16.308 -15.777 -2.014 1.00 96.06 148 ASN A O 1
ATOM 1123 N N . GLU A 1 149 ? 16.246 -13.617 -1.439 1.00 97.81 149 GLU A N 1
ATOM 1124 C CA . GLU A 1 149 ? 14.799 -13.593 -1.238 1.00 97.81 149 GLU A CA 1
ATOM 1125 C C . GLU A 1 149 ? 14.058 -13.509 -2.584 1.00 97.81 149 GLU A C 1
ATOM 1127 O O . GLU A 1 149 ? 14.250 -12.579 -3.378 1.00 97.81 149 GLU A O 1
ATOM 1132 N N . SER A 1 150 ? 13.174 -14.477 -2.840 1.00 98.25 150 SER A N 1
ATOM 1133 C CA . SER A 1 150 ? 12.356 -14.496 -4.055 1.00 98.25 150 SER A CA 1
ATOM 1134 C C . SER A 1 150 ? 11.344 -13.348 -4.073 1.00 98.25 150 SER A C 1
ATOM 1136 O O . SER A 1 150 ? 10.872 -12.889 -3.031 1.00 98.25 150 SER A O 1
ATOM 1138 N N . THR A 1 151 ? 10.947 -12.905 -5.269 1.00 98.38 151 THR A N 1
ATOM 1139 C CA . THR A 1 151 ? 9.948 -11.828 -5.416 1.00 98.38 151 THR A CA 1
ATOM 1140 C C . THR A 1 151 ? 8.617 -12.209 -4.783 1.00 98.38 151 THR A C 1
ATOM 1142 O O . THR A 1 151 ? 7.998 -11.395 -4.101 1.00 98.38 151 THR A O 1
ATOM 1145 N N . GLN A 1 152 ? 8.220 -13.474 -4.918 1.00 98.38 152 GLN A N 1
ATOM 1146 C CA . GLN A 1 152 ? 7.027 -14.007 -4.273 1.00 98.38 152 GLN A CA 1
ATOM 1147 C C . GLN A 1 152 ? 7.103 -13.937 -2.741 1.00 98.38 152 GLN A C 1
ATOM 1149 O O . GLN A 1 152 ? 6.097 -13.617 -2.108 1.00 98.38 152 GLN A O 1
ATOM 1154 N N . SER A 1 153 ? 8.267 -14.204 -2.135 1.00 98.44 153 SER A N 1
ATOM 1155 C CA . SER A 1 153 ? 8.450 -14.073 -0.682 1.00 98.44 153 SER A CA 1
ATOM 1156 C C . SER A 1 153 ? 8.240 -12.628 -0.234 1.00 98.44 153 SER A C 1
ATOM 1158 O O . SER A 1 153 ? 7.423 -12.377 0.656 1.00 98.44 153 SER A O 1
ATOM 1160 N N . VAL A 1 154 ? 8.887 -11.671 -0.915 1.00 98.38 154 VAL A N 1
ATOM 1161 C CA . VAL A 1 154 ? 8.723 -10.240 -0.614 1.00 98.38 154 VAL A CA 1
ATOM 1162 C C . VAL A 1 154 ? 7.264 -9.813 -0.772 1.00 98.38 154 VAL A C 1
ATOM 1164 O O . VAL A 1 154 ? 6.691 -9.195 0.128 1.00 98.38 154 VAL A O 1
ATOM 1167 N N . TRP A 1 155 ? 6.633 -10.180 -1.890 1.00 98.50 155 TRP A N 1
ATOM 1168 C CA . TRP A 1 155 ? 5.228 -9.872 -2.139 1.00 98.50 155 TRP A CA 1
ATOM 1169 C C . TRP A 1 155 ? 4.333 -10.437 -1.035 1.00 98.50 155 TRP A C 1
ATOM 1171 O O . TRP A 1 155 ? 3.474 -9.727 -0.521 1.00 98.50 155 TRP A O 1
ATOM 1181 N N . THR A 1 156 ? 4.570 -11.681 -0.612 1.00 98.31 156 THR A N 1
ATOM 1182 C CA . THR A 1 156 ? 3.766 -12.361 0.413 1.00 98.31 156 THR A CA 1
ATOM 1183 C C . THR A 1 156 ? 3.808 -11.618 1.744 1.00 98.31 156 THR A C 1
ATOM 1185 O O . THR A 1 156 ? 2.758 -11.396 2.348 1.00 98.31 156 THR A O 1
ATOM 1188 N N . ARG A 1 157 ? 4.989 -11.183 2.200 1.00 97.94 157 ARG A N 1
ATOM 1189 C CA . ARG A 1 157 ? 5.112 -10.457 3.476 1.00 97.94 157 ARG A CA 1
ATOM 1190 C C . ARG A 1 157 ? 4.586 -9.016 3.417 1.00 97.94 157 ARG A C 1
ATOM 1192 O O . ARG A 1 157 ? 3.963 -8.564 4.376 1.00 97.94 157 ARG A O 1
ATOM 1199 N N . PHE A 1 158 ? 4.715 -8.328 2.280 1.00 98.50 158 PHE A N 1
ATOM 1200 C CA . PHE A 1 158 ? 4.064 -7.025 2.082 1.00 98.50 158 PHE A CA 1
ATOM 1201 C C . PHE A 1 158 ? 2.538 -7.167 2.016 1.00 98.50 158 PHE A C 1
ATOM 1203 O O . PHE A 1 158 ? 1.815 -6.397 2.649 1.00 98.50 158 PHE A O 1
ATOM 1210 N N . LYS A 1 159 ? 2.029 -8.181 1.304 1.00 97.94 159 LYS A N 1
ATOM 1211 C CA . LYS A 1 159 ? 0.590 -8.446 1.183 1.00 97.94 159 LYS A CA 1
ATOM 1212 C C . LYS A 1 159 ? -0.019 -8.800 2.529 1.00 97.94 159 LYS A C 1
ATOM 1214 O O . LYS A 1 159 ? -1.061 -8.267 2.885 1.00 97.94 159 LYS A O 1
ATOM 1219 N N . ALA A 1 160 ? 0.674 -9.629 3.299 1.00 97.69 160 ALA A N 1
ATOM 1220 C CA . ALA A 1 160 ? 0.345 -9.958 4.674 1.00 97.69 160 ALA A CA 1
ATOM 1221 C C . ALA A 1 160 ? 0.108 -8.716 5.552 1.00 97.69 160 ALA A C 1
ATOM 1223 O O . ALA A 1 160 ? -0.905 -8.648 6.248 1.00 97.69 160 ALA A O 1
ATOM 1224 N N . ALA A 1 161 ? 1.019 -7.740 5.506 1.00 98.31 161 ALA A N 1
ATOM 1225 C CA . ALA A 1 161 ? 0.875 -6.489 6.246 1.00 98.31 161 ALA A CA 1
ATOM 1226 C C . ALA A 1 161 ? -0.257 -5.609 5.685 1.00 98.31 161 ALA A C 1
ATOM 1228 O O . ALA A 1 161 ? -1.041 -5.058 6.455 1.00 98.31 161 ALA A O 1
ATOM 1229 N N . SER A 1 162 ? -0.398 -5.528 4.356 1.00 98.31 162 SER A N 1
ATOM 1230 C CA . SER A 1 162 ? -1.499 -4.800 3.709 1.00 98.31 162 SER A CA 1
ATOM 1231 C C . SER A 1 162 ? -2.868 -5.362 4.098 1.00 98.31 162 SER A C 1
ATOM 1233 O O . SER A 1 162 ? -3.794 -4.596 4.344 1.00 98.31 162 SER A O 1
ATOM 1235 N N . ASP A 1 163 ? -3.009 -6.684 4.163 1.00 97.62 163 ASP A N 1
ATOM 1236 C CA . ASP A 1 163 ? -4.273 -7.346 4.498 1.00 97.62 163 ASP A CA 1
ATOM 1237 C C . ASP A 1 163 ? -4.604 -7.225 5.977 1.00 97.62 163 ASP A C 1
ATOM 1239 O O . ASP A 1 163 ? -5.758 -6.984 6.326 1.00 97.62 163 ASP A O 1
ATOM 1243 N N . ALA A 1 164 ? -3.593 -7.313 6.845 1.00 98.31 164 ALA A N 1
ATOM 1244 C CA . ALA A 1 164 ? -3.778 -7.034 8.262 1.00 98.31 164 ALA A CA 1
ATOM 1245 C C . ALA A 1 164 ? -4.278 -5.600 8.484 1.00 98.31 164 ALA A C 1
ATOM 1247 O O . ALA A 1 164 ? -5.204 -5.381 9.260 1.00 98.31 164 ALA A O 1
ATOM 1248 N N . LEU A 1 165 ? -3.721 -4.634 7.748 1.00 98.25 165 LEU A N 1
ATOM 1249 C CA . LEU A 1 165 ? -4.170 -3.247 7.779 1.00 98.25 165 LEU A CA 1
ATOM 1250 C C . LEU A 1 165 ? -5.627 -3.117 7.320 1.00 98.25 165 LEU A C 1
ATOM 1252 O O . LEU A 1 165 ? -6.411 -2.480 8.016 1.00 98.25 165 LEU A O 1
ATOM 1256 N N . VAL A 1 166 ? -6.020 -3.751 6.209 1.00 98.25 166 VAL A N 1
ATOM 1257 C CA . VAL A 1 166 ? -7.422 -3.744 5.744 1.00 98.25 166 VAL A CA 1
ATOM 1258 C C . VAL A 1 166 ? -8.362 -4.277 6.823 1.00 98.25 166 VAL A C 1
ATOM 1260 O O . VAL A 1 166 ? -9.332 -3.605 7.169 1.00 98.25 166 VAL A O 1
ATOM 1263 N N . LEU A 1 167 ? -8.065 -5.454 7.381 1.00 98.06 167 LEU A N 1
ATOM 1264 C CA . LEU A 1 167 ? -8.894 -6.081 8.412 1.00 98.06 167 LEU A CA 1
ATOM 1265 C C . LEU A 1 167 ? -9.006 -5.190 9.654 1.00 98.06 167 LEU A C 1
ATOM 1267 O O . LEU A 1 167 ? -10.115 -4.899 10.093 1.00 98.06 167 LEU A O 1
ATOM 1271 N N . TYR A 1 168 ? -7.876 -4.689 10.152 1.00 98.62 168 TYR A N 1
ATOM 1272 C CA . TYR A 1 168 ? -7.799 -3.812 11.318 1.00 98.62 168 TYR A CA 1
ATOM 1273 C C . TYR A 1 168 ? -8.567 -2.498 11.125 1.00 98.62 168 TYR A C 1
ATOM 1275 O O . TYR A 1 168 ? -9.428 -2.144 11.929 1.00 98.62 168 TYR A O 1
ATOM 1283 N N . VAL A 1 169 ? -8.284 -1.778 10.037 1.00 98.62 169 VAL A N 1
ATOM 1284 C CA . VAL A 1 169 ? -8.837 -0.441 9.790 1.00 98.62 169 VAL A CA 1
ATOM 1285 C C . VAL A 1 169 ? -10.333 -0.505 9.458 1.00 98.62 169 VAL A C 1
ATOM 1287 O O . VAL A 1 169 ? -11.097 0.365 9.882 1.00 98.62 169 VAL A O 1
ATOM 1290 N N . SER A 1 170 ? -10.791 -1.564 8.780 1.00 98.19 170 SER A N 1
ATOM 1291 C CA . SER A 1 170 ? -12.204 -1.735 8.398 1.00 98.19 170 SER A CA 1
ATOM 1292 C C . SER A 1 170 ? -13.181 -1.898 9.572 1.00 98.19 170 SER A C 1
ATOM 1294 O O . SER A 1 170 ? -14.396 -1.788 9.386 1.00 98.19 170 SER A O 1
ATOM 1296 N N . LEU A 1 171 ? -12.676 -2.122 10.791 1.00 98.56 171 LEU A N 1
ATOM 1297 C CA . LEU A 1 171 ? -13.496 -2.174 12.004 1.00 98.56 171 LEU A CA 1
ATOM 1298 C C . LEU A 1 171 ? -14.042 -0.798 12.408 1.00 98.56 171 LEU A C 1
ATOM 1300 O O . LEU A 1 171 ? -15.067 -0.735 13.083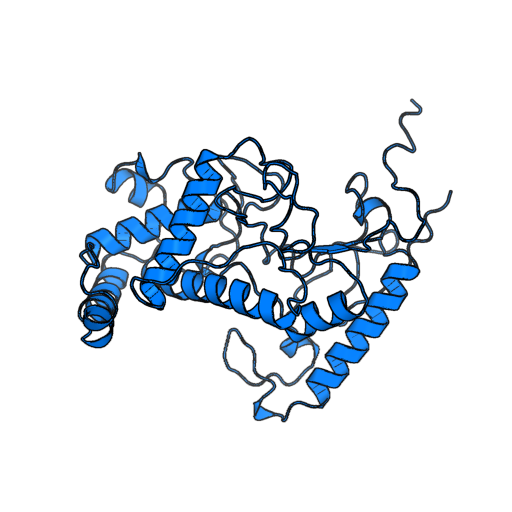 1.00 98.56 171 LEU A O 1
ATOM 1304 N N . ALA A 1 172 ? -13.394 0.289 11.979 1.00 98.62 172 ALA A N 1
ATOM 1305 C CA . ALA A 1 172 ? -13.806 1.657 12.298 1.00 98.62 172 ALA A CA 1
ATOM 1306 C C . ALA A 1 172 ? -13.927 2.580 11.077 1.00 98.62 172 ALA A C 1
ATOM 1308 O O . ALA A 1 172 ? -14.526 3.642 11.199 1.00 98.62 172 ALA A O 1
ATOM 1309 N N . ILE A 1 173 ? -13.390 2.208 9.912 1.00 98.56 173 ILE A N 1
ATOM 1310 C CA . ILE A 1 173 ? -13.312 3.071 8.723 1.00 98.56 173 ILE A CA 1
ATOM 1311 C C . ILE A 1 173 ? -14.012 2.411 7.526 1.00 98.56 173 ILE A C 1
ATOM 1313 O O . ILE A 1 173 ? -13.827 1.222 7.264 1.00 98.56 173 ILE A O 1
ATOM 1317 N N . ASP A 1 174 ? -14.800 3.180 6.770 1.00 97.56 174 ASP A N 1
ATOM 1318 C CA . ASP A 1 174 ? -15.368 2.741 5.492 1.00 97.56 174 ASP A CA 1
ATOM 1319 C C . ASP A 1 174 ? -14.263 2.713 4.417 1.00 97.56 174 ASP A C 1
ATOM 1321 O O . ASP A 1 174 ? -13.480 3.647 4.229 1.00 97.56 174 ASP A O 1
ATOM 1325 N N . ALA A 1 175 ? -14.207 1.621 3.654 1.00 96.44 175 ALA A N 1
ATOM 1326 C CA . ALA A 1 175 ? -13.299 1.469 2.515 1.00 96.44 175 ALA A CA 1
ATOM 1327 C C . ALA A 1 175 ? -13.663 2.359 1.307 1.00 96.44 175 ALA A C 1
ATOM 1329 O O . ALA A 1 175 ? -13.004 2.298 0.255 1.00 96.44 175 ALA A O 1
ATOM 1330 N N . ARG A 1 176 ? -14.733 3.149 1.428 1.00 95.06 176 ARG A N 1
ATOM 1331 C CA . ARG A 1 176 ? -15.154 4.216 0.522 1.00 95.06 176 ARG A CA 1
ATOM 1332 C C . ARG A 1 176 ? -15.000 5.563 1.239 1.00 95.06 176 ARG A C 1
ATOM 1334 O O . ARG A 1 176 ? -15.355 5.655 2.405 1.00 95.06 176 ARG A O 1
ATOM 1341 N N . PRO A 1 177 ? -14.545 6.615 0.538 1.00 95.06 177 PRO A N 1
ATOM 1342 C CA . PRO A 1 177 ? -14.092 6.645 -0.859 1.00 95.06 177 PRO A CA 1
ATOM 1343 C C . PRO A 1 177 ? -12.736 5.940 -1.069 1.00 95.06 177 PRO A C 1
ATOM 1345 O O . PRO A 1 177 ? -12.054 5.581 -0.116 1.00 95.06 177 PRO A O 1
ATOM 1348 N N . SER A 1 178 ? -12.320 5.727 -2.325 1.00 94.00 178 SER A N 1
ATOM 1349 C CA . SER A 1 178 ? -10.980 5.186 -2.634 1.00 94.00 178 SER A CA 1
ATOM 1350 C C . SER A 1 178 ? -9.845 6.168 -2.346 1.00 94.00 178 SER A C 1
ATOM 1352 O O . SER A 1 178 ? -8.717 5.755 -2.074 1.00 94.00 178 SER A O 1
ATOM 1354 N N . SER A 1 179 ? -10.158 7.457 -2.409 1.00 96.44 179 SER A N 1
ATOM 1355 C CA . SER A 1 179 ? -9.272 8.574 -2.112 1.00 96.44 179 SER A CA 1
ATOM 1356 C C . SER A 1 179 ? -9.976 9.534 -1.170 1.00 96.44 179 SER A C 1
ATOM 1358 O O . SER A 1 179 ? -11.163 9.804 -1.341 1.00 96.44 179 SER A O 1
ATOM 1360 N N . VAL A 1 180 ? -9.236 10.078 -0.218 1.00 97.75 180 VAL A N 1
ATOM 1361 C CA . VAL A 1 180 ? -9.749 10.965 0.819 1.00 97.75 180 VAL A CA 1
ATOM 1362 C C . VAL A 1 180 ? -9.279 12.379 0.510 1.00 97.75 180 VAL A C 1
ATOM 1364 O O . VAL A 1 180 ? -8.074 12.624 0.449 1.00 97.75 180 VAL A O 1
ATOM 1367 N N . ALA A 1 181 ? -10.231 13.284 0.289 1.00 97.56 181 ALA A N 1
ATOM 1368 C CA . ALA A 1 181 ? -9.996 14.664 -0.132 1.00 97.56 181 ALA A CA 1
ATOM 1369 C C . ALA A 1 181 ? -10.214 15.650 1.030 1.00 97.56 181 ALA A C 1
ATOM 1371 O O . ALA A 1 181 ? -11.082 16.520 0.975 1.00 97.56 181 ALA A O 1
ATOM 1372 N N . ARG A 1 182 ? -9.435 15.479 2.101 1.00 97.44 182 ARG A N 1
ATOM 1373 C CA . ARG A 1 182 ? -9.313 16.429 3.216 1.00 97.44 182 ARG A CA 1
ATOM 1374 C C . ARG A 1 182 ? -7.893 16.405 3.764 1.00 97.44 182 ARG A C 1
ATOM 1376 O O . ARG A 1 182 ? -7.196 15.398 3.625 1.00 97.44 182 ARG A O 1
ATOM 1383 N N . VAL A 1 183 ? -7.496 17.490 4.424 1.00 98.19 183 VAL A N 1
ATOM 1384 C CA . VAL A 1 183 ? -6.202 17.578 5.112 1.00 98.19 183 VAL A CA 1
ATOM 1385 C C . VAL A 1 183 ? -6.126 16.489 6.185 1.00 98.19 183 VAL A C 1
ATOM 1387 O O . VAL A 1 183 ? -7.058 16.330 6.974 1.00 98.19 183 VAL A O 1
ATOM 1390 N N . ALA A 1 184 ? -5.057 15.695 6.160 1.00 97.62 184 ALA A N 1
ATOM 1391 C CA . ALA A 1 184 ? -4.773 14.731 7.219 1.00 97.62 184 ALA A CA 1
ATOM 1392 C C . ALA A 1 184 ? -4.320 15.445 8.501 1.00 97.62 184 ALA A C 1
ATOM 1394 O O . ALA A 1 184 ? -3.618 16.457 8.436 1.00 97.62 184 ALA A O 1
ATOM 1395 N N . LEU A 1 185 ? -4.707 14.905 9.655 1.00 97.69 185 LEU A N 1
ATOM 1396 C CA . LEU A 1 185 ? -4.189 15.333 10.950 1.00 97.69 185 LEU A CA 1
ATOM 1397 C C . LEU A 1 185 ? -2.718 14.925 11.053 1.00 97.69 185 LEU A C 1
ATOM 1399 O O . LEU A 1 185 ? -2.400 13.745 10.957 1.00 97.69 185 LEU A O 1
ATOM 1403 N N . GLU A 1 186 ? -1.827 15.899 11.242 1.00 95.38 186 GLU A N 1
ATOM 1404 C CA . GLU A 1 186 ? -0.382 15.646 11.268 1.00 95.38 186 GLU A CA 1
ATOM 1405 C C . GLU A 1 186 ? 0.032 14.731 12.428 1.00 95.38 186 GLU A C 1
ATOM 1407 O O . GLU A 1 186 ? 0.889 13.868 12.243 1.00 95.38 186 GLU A O 1
ATOM 1412 N N . ASN A 1 187 ? -0.563 14.912 13.611 1.00 95.94 187 ASN A N 1
ATOM 1413 C CA . ASN A 1 187 ? -0.340 14.062 14.778 1.00 95.94 187 ASN A CA 1
ATOM 1414 C C . ASN A 1 187 ? -1.675 13.749 15.459 1.00 95.94 187 ASN A C 1
ATOM 1416 O O . ASN A 1 187 ? -2.165 14.528 16.276 1.00 95.94 187 ASN A O 1
ATOM 1420 N N . ALA A 1 188 ? -2.281 12.617 15.106 1.00 96.94 188 ALA A N 1
ATOM 1421 C CA . ALA A 1 188 ? -3.602 12.256 15.622 1.00 96.94 188 ALA A CA 1
ATOM 1422 C C . ALA A 1 188 ? -3.578 11.853 17.110 1.00 96.94 188 ALA A C 1
ATOM 1424 O O . ALA A 1 188 ? -4.625 11.815 17.759 1.00 96.94 188 ALA A O 1
ATOM 1425 N N . ASP A 1 189 ? -2.395 11.564 17.660 1.00 97.44 189 ASP A N 1
ATOM 1426 C CA . ASP A 1 189 ? -2.221 11.232 19.077 1.00 97.44 189 ASP A CA 1
ATOM 1427 C C . ASP A 1 189 ? -2.314 12.463 19.996 1.00 97.44 189 ASP A C 1
ATOM 1429 O O . ASP A 1 189 ? -2.685 12.312 21.158 1.00 97.44 189 ASP A O 1
ATOM 1433 N N . ASP A 1 190 ? -2.055 13.668 19.477 1.00 97.62 190 ASP A N 1
ATOM 1434 C CA . ASP A 1 190 ? -2.101 14.917 20.256 1.00 97.62 190 ASP A CA 1
ATOM 1435 C C . ASP A 1 190 ? -3.505 15.547 20.296 1.00 97.62 190 ASP A C 1
ATOM 1437 O O . ASP A 1 190 ? -3.744 16.507 21.029 1.00 97.62 190 ASP A O 1
ATOM 1441 N N . VAL A 1 191 ? -4.434 15.027 19.492 1.00 97.56 191 VAL A N 1
ATOM 1442 C CA . VAL A 1 191 ? -5.797 15.546 19.355 1.00 97.56 191 VAL A CA 1
ATOM 1443 C C . VAL A 1 191 ? -6.725 14.832 20.342 1.00 97.56 191 VAL A C 1
ATOM 1445 O O . VAL A 1 191 ? -6.641 13.609 20.531 1.00 97.56 191 VAL A O 1
ATOM 1448 N N . SER A 1 192 ? -7.628 15.589 20.975 1.00 98.38 192 SER A N 1
ATOM 1449 C CA . SER A 1 192 ? -8.637 15.008 21.867 1.00 98.38 192 SER A CA 1
ATOM 1450 C C . SER A 1 192 ? -9.584 14.070 21.107 1.00 98.38 192 SER A C 1
ATOM 1452 O O . SER A 1 192 ? -9.737 14.170 19.890 1.00 98.38 192 SER A O 1
ATOM 1454 N N . ASP A 1 193 ? -10.241 13.143 21.809 1.00 98.50 193 ASP A N 1
ATOM 1455 C CA . ASP A 1 193 ? -11.153 12.191 21.158 1.00 98.50 193 ASP A CA 1
ATOM 1456 C C . ASP A 1 193 ? -12.316 12.904 20.439 1.00 98.50 193 ASP A C 1
ATOM 1458 O O . ASP A 1 193 ? -12.657 12.540 19.314 1.00 98.50 193 ASP A O 1
ATOM 1462 N N . ASP A 1 194 ? -12.879 13.958 21.037 1.00 98.19 194 ASP A N 1
ATOM 1463 C CA . ASP A 1 194 ? -13.975 14.730 20.438 1.00 98.19 194 ASP A CA 1
ATOM 1464 C C . ASP A 1 194 ? -13.524 15.475 19.173 1.00 98.19 194 ASP A C 1
ATOM 1466 O O . ASP A 1 194 ? -14.201 15.426 18.141 1.00 98.19 194 ASP A O 1
ATOM 1470 N N . GLU A 1 195 ? -12.356 16.122 19.213 1.00 98.25 195 GLU A N 1
ATOM 1471 C CA . GLU A 1 195 ? -11.781 16.804 18.049 1.00 98.25 195 GLU A CA 1
ATOM 1472 C C . GLU A 1 195 ? -11.426 15.815 16.932 1.00 98.25 195 GLU A C 1
ATOM 1474 O O . GLU A 1 195 ? -11.688 16.092 15.760 1.00 98.25 195 GLU A O 1
ATOM 1479 N N . LEU A 1 196 ? -10.894 14.638 17.277 1.00 98.25 196 LEU A N 1
ATOM 1480 C CA . LEU A 1 196 ? -10.578 13.576 16.324 1.00 98.25 196 LEU A CA 1
ATOM 1481 C C . LEU A 1 196 ? -11.840 13.101 15.589 1.00 98.25 196 LEU A C 1
ATOM 1483 O O . LEU A 1 196 ? -11.852 12.991 14.360 1.00 98.25 196 LEU A O 1
ATOM 1487 N N . LEU A 1 197 ? -12.920 12.840 16.330 1.00 98.19 197 LEU A N 1
ATOM 1488 C CA . LEU A 1 197 ? -14.189 12.378 15.764 1.00 98.19 197 LEU A CA 1
ATOM 1489 C C . LEU A 1 197 ? -14.927 13.459 14.973 1.00 98.19 197 LEU A C 1
ATOM 1491 O O . LEU A 1 197 ? -15.683 13.111 14.059 1.00 98.19 197 LEU A O 1
ATOM 1495 N N . ALA A 1 198 ? -14.716 14.733 15.309 1.00 97.94 198 ALA A N 1
ATOM 1496 C CA . ALA A 1 198 ? -15.225 15.874 14.555 1.00 97.94 198 ALA A CA 1
ATOM 1497 C C . ALA A 1 198 ? -14.437 16.106 13.254 1.00 97.94 198 ALA A C 1
ATOM 1499 O O . ALA A 1 198 ? -15.030 16.442 12.229 1.00 97.94 198 ALA A O 1
ATOM 1500 N N . ALA A 1 199 ? -13.117 15.896 13.271 1.00 98.00 199 ALA A N 1
ATOM 1501 C CA . ALA A 1 199 ? -12.247 16.075 12.109 1.00 98.00 199 ALA A CA 1
ATOM 1502 C C . ALA A 1 199 ? -12.430 14.990 11.032 1.00 98.00 199 ALA A C 1
ATOM 1504 O O . ALA A 1 199 ? -12.123 15.223 9.859 1.00 98.00 199 ALA A O 1
ATOM 1505 N N . ILE A 1 200 ? -12.918 13.806 11.417 1.00 98.00 200 ILE A N 1
ATOM 1506 C CA . ILE A 1 200 ? -13.085 12.650 10.530 1.00 98.00 200 ILE A CA 1
ATOM 1507 C C . ILE A 1 200 ? -14.585 12.359 10.375 1.00 98.00 200 ILE A C 1
ATOM 1509 O O . ILE A 1 200 ? -15.200 11.808 11.293 1.00 98.00 200 ILE A O 1
ATOM 1513 N N . PRO A 1 201 ? -15.204 12.718 9.236 1.00 97.44 201 PRO A N 1
ATOM 1514 C CA . PRO A 1 201 ? -16.650 12.613 9.063 1.00 97.44 201 PRO A CA 1
ATOM 1515 C C . PRO A 1 201 ? -17.118 11.156 8.977 1.00 97.44 201 PRO A C 1
ATOM 1517 O O . PRO A 1 201 ? -16.382 10.271 8.543 1.00 97.44 201 PRO A O 1
ATOM 1520 N N . GLU A 1 202 ? -18.390 10.903 9.296 1.00 97.38 202 GLU A N 1
ATOM 1521 C CA . GLU A 1 202 ? -18.999 9.558 9.215 1.00 97.38 202 GLU A CA 1
ATOM 1522 C C . GLU A 1 202 ? -19.182 9.033 7.782 1.00 97.38 202 GLU A C 1
ATOM 1524 O O . GLU A 1 202 ? -19.565 7.889 7.559 1.00 97.38 202 GLU A O 1
ATOM 1529 N N . THR A 1 203 ? -18.885 9.860 6.779 1.00 95.69 203 THR A N 1
ATOM 1530 C CA . THR A 1 203 ? -18.720 9.403 5.394 1.00 95.69 203 THR A CA 1
ATOM 1531 C C . THR A 1 203 ? -17.396 8.671 5.168 1.00 95.69 203 THR A C 1
ATOM 1533 O O . THR A 1 203 ? -17.232 8.042 4.128 1.00 95.69 203 THR A O 1
ATOM 1536 N N . GLU A 1 204 ? -16.446 8.787 6.101 1.00 97.06 204 GLU A N 1
ATOM 1537 C CA . GLU A 1 204 ? -15.158 8.086 6.100 1.00 97.06 204 GLU A CA 1
ATOM 1538 C C . GLU A 1 204 ? -15.056 7.073 7.243 1.00 97.06 204 GLU A C 1
ATOM 1540 O O . GLU A 1 204 ? -14.604 5.954 7.023 1.00 97.06 204 GLU A O 1
ATOM 1545 N N . ARG A 1 205 ? -15.471 7.438 8.463 1.00 97.69 205 ARG A N 1
ATOM 1546 C CA . ARG A 1 205 ? -15.503 6.516 9.609 1.00 97.69 205 ARG A CA 1
ATOM 1547 C C . ARG A 1 205 ? -16.882 5.897 9.793 1.00 97.69 205 ARG A C 1
ATOM 1549 O O . ARG A 1 205 ? -17.897 6.535 9.547 1.00 97.69 205 ARG A O 1
ATOM 1556 N N . LEU A 1 206 ? -16.935 4.670 10.290 1.00 98.31 206 LEU A N 1
ATOM 1557 C CA . LEU A 1 206 ? -18.187 4.055 10.709 1.00 98.31 206 LEU A CA 1
ATOM 1558 C C . LEU A 1 206 ? -18.760 4.818 11.918 1.00 98.31 206 LEU A C 1
ATOM 1560 O O . LEU A 1 206 ? -18.001 5.212 12.801 1.00 98.31 206 LEU A O 1
ATOM 1564 N N . PRO A 1 207 ? -20.086 5.005 12.016 1.00 98.00 207 PRO A N 1
ATOM 1565 C CA . PRO A 1 207 ? -20.695 5.520 13.238 1.00 98.00 207 PRO A CA 1
ATOM 1566 C C . PRO A 1 207 ? -20.377 4.611 14.435 1.00 98.00 207 PRO A C 1
ATOM 1568 O O . PRO A 1 207 ? -20.388 3.385 14.296 1.00 98.00 207 PRO A O 1
ATOM 1571 N N . LEU A 1 208 ? -20.164 5.188 15.624 1.00 97.81 208 LEU A N 1
ATOM 1572 C CA . LEU A 1 208 ? -19.826 4.435 16.848 1.00 97.81 208 LEU A CA 1
ATOM 1573 C C . LEU A 1 208 ? -20.802 3.279 17.110 1.00 97.81 208 LEU A C 1
ATOM 1575 O O . LEU A 1 208 ? -20.383 2.147 17.330 1.00 97.81 208 LEU A O 1
ATOM 1579 N N . GLN A 1 209 ? -22.104 3.541 16.986 1.00 98.06 209 GLN A N 1
ATOM 1580 C CA . GLN A 1 209 ? -23.171 2.545 17.153 1.00 98.06 209 GLN A CA 1
ATOM 1581 C C . GLN A 1 209 ? -23.055 1.329 16.217 1.00 98.06 209 GLN A C 1
ATOM 1583 O O . GLN A 1 209 ? -23.571 0.262 16.530 1.00 98.06 209 GLN A O 1
ATOM 1588 N N . ALA A 1 210 ? -22.391 1.479 15.067 1.00 98.06 210 ALA A N 1
ATOM 1589 C CA . ALA A 1 210 ? -22.155 0.394 14.120 1.00 98.06 210 ALA A CA 1
ATOM 1590 C C . ALA A 1 210 ? -20.802 -0.301 14.346 1.00 98.06 210 ALA A C 1
ATOM 1592 O O . ALA A 1 210 ? -20.680 -1.496 14.077 1.00 98.06 210 ALA A O 1
ATOM 1593 N N . ALA A 1 211 ? -19.788 0.436 14.807 1.00 98.31 211 ALA A N 1
ATOM 1594 C CA . ALA A 1 211 ? -18.433 -0.076 14.993 1.00 98.31 211 ALA A CA 1
ATOM 1595 C C . ALA A 1 211 ? -18.244 -0.810 16.330 1.00 98.31 211 ALA A C 1
ATOM 1597 O O . ALA A 1 211 ? -17.598 -1.857 16.360 1.00 98.31 211 ALA A O 1
ATOM 1598 N N . LEU A 1 212 ? -18.820 -0.295 17.423 1.00 98.62 212 LEU A N 1
ATOM 1599 C CA . LEU A 1 212 ? -18.600 -0.842 18.765 1.00 98.62 212 LEU A CA 1
ATOM 1600 C C . LEU A 1 212 ? -19.048 -2.303 18.905 1.00 98.62 212 LEU A C 1
ATOM 1602 O O . LEU A 1 212 ? -18.211 -3.091 19.334 1.00 98.62 212 LEU A O 1
ATOM 1606 N N . PRO A 1 213 ? -20.252 -2.722 18.456 1.00 98.56 213 PRO A N 1
ATOM 1607 C CA . PRO A 1 213 ? -20.647 -4.129 18.564 1.00 98.56 213 PRO A CA 1
ATOM 1608 C C . PRO A 1 213 ? -19.692 -5.076 17.823 1.00 98.56 213 PRO A C 1
ATOM 1610 O O . PRO A 1 213 ? -19.358 -6.144 18.316 1.00 98.56 213 PRO A O 1
ATOM 1613 N N . ARG A 1 214 ? -19.170 -4.659 16.660 1.00 98.19 214 ARG A N 1
ATOM 1614 C CA . ARG A 1 214 ? -18.200 -5.461 15.891 1.00 98.19 214 ARG A CA 1
ATOM 1615 C C . ARG A 1 214 ? -16.885 -5.631 16.643 1.00 98.19 214 ARG A C 1
ATOM 1617 O O . ARG A 1 214 ? -16.284 -6.699 16.612 1.00 98.19 214 ARG A O 1
ATOM 1624 N N . LEU A 1 215 ? -16.419 -4.559 17.278 1.00 98.62 215 LEU A N 1
ATOM 1625 C CA . LEU A 1 215 ? -15.206 -4.587 18.086 1.00 98.62 215 LEU A CA 1
ATOM 1626 C C . LEU A 1 215 ? -15.404 -5.417 19.354 1.00 98.62 215 LEU A C 1
ATOM 1628 O O . LEU A 1 215 ? -14.505 -6.165 19.714 1.00 98.62 215 LEU A O 1
ATOM 1632 N N . GLU A 1 216 ? -16.563 -5.324 20.001 1.00 98.69 216 GLU A N 1
ATOM 1633 C CA . GLU A 1 216 ? -16.921 -6.158 21.153 1.00 98.69 216 GLU A CA 1
ATOM 1634 C C . GLU A 1 216 ? -16.932 -7.644 20.786 1.00 98.69 216 GLU A C 1
ATOM 1636 O O . GLU A 1 216 ? -16.327 -8.442 21.500 1.00 98.69 216 GLU A O 1
ATOM 1641 N N . ASP A 1 217 ? -17.522 -8.002 19.643 1.00 98.38 217 ASP A N 1
ATOM 1642 C CA . ASP A 1 217 ? -17.534 -9.378 19.142 1.00 98.38 217 ASP A CA 1
ATOM 1643 C C . ASP A 1 217 ? -16.109 -9.910 18.912 1.00 98.38 217 ASP A C 1
ATOM 1645 O O . ASP A 1 217 ? -15.760 -10.996 19.384 1.00 98.38 217 ASP A O 1
ATOM 1649 N N . VAL A 1 218 ? -15.256 -9.138 18.223 1.00 98.25 218 VAL A N 1
ATOM 1650 C CA . VAL A 1 218 ? -13.866 -9.540 17.942 1.00 98.25 218 VAL A CA 1
ATOM 1651 C C . VAL A 1 218 ? -13.055 -9.650 19.233 1.00 98.25 218 VAL A C 1
ATOM 1653 O O . VAL A 1 218 ? -12.482 -10.707 19.502 1.00 98.25 218 VAL A O 1
ATOM 1656 N N . LEU A 1 219 ? -13.028 -8.591 20.048 1.00 98.19 219 LEU A N 1
ATOM 1657 C CA . LEU A 1 219 ? -12.216 -8.517 21.268 1.00 98.19 219 LEU A CA 1
ATOM 1658 C C . LEU A 1 219 ? -12.703 -9.483 22.362 1.00 98.19 219 LEU A C 1
ATOM 1660 O O . LEU A 1 219 ? -11.904 -9.956 23.170 1.00 98.19 219 LEU A O 1
ATOM 1664 N N . GLY A 1 220 ? -14.004 -9.779 22.405 1.00 97.81 220 GLY A N 1
ATOM 1665 C CA . GLY A 1 220 ? -14.612 -10.705 23.363 1.00 97.81 220 GLY A CA 1
ATOM 1666 C C . GLY A 1 220 ? -14.456 -12.183 22.992 1.00 97.81 220 GLY A C 1
ATOM 1667 O O . GLY A 1 220 ? -14.584 -13.057 23.864 1.00 97.81 220 GLY A O 1
ATOM 1668 N N . SER A 1 221 ? -14.154 -12.481 21.724 1.00 98.31 221 SER A N 1
ATOM 1669 C CA . SER A 1 221 ? -13.996 -13.853 21.238 1.00 98.31 221 SER A CA 1
ATOM 1670 C C . SER A 1 221 ? -12.909 -14.618 22.009 1.00 98.31 221 SER A C 1
ATOM 1672 O O . SER A 1 221 ? -11.927 -14.051 22.494 1.00 98.31 221 SER A O 1
ATOM 1674 N N . ALA A 1 222 ? -13.101 -15.931 22.171 1.00 98.06 222 ALA A N 1
ATOM 1675 C CA . ALA A 1 222 ? -12.122 -16.778 22.854 1.00 98.06 222 ALA A CA 1
ATOM 1676 C C . ALA A 1 222 ? -10.786 -16.813 22.092 1.00 98.06 222 ALA A C 1
ATOM 1678 O O . ALA A 1 222 ? -9.735 -16.656 22.704 1.00 98.06 222 ALA A O 1
ATOM 1679 N N . GLU A 1 223 ? -10.853 -16.928 20.763 1.00 97.69 223 GLU A N 1
ATOM 1680 C CA . GLU A 1 223 ? -9.690 -16.940 19.871 1.00 97.69 223 GLU A CA 1
ATOM 1681 C C . GLU A 1 223 ? -8.847 -15.666 20.008 1.00 97.69 223 GLU A C 1
ATOM 1683 O O . GLU A 1 223 ? -7.626 -15.744 20.169 1.00 97.69 223 GLU A O 1
ATOM 1688 N N . PHE A 1 224 ? -9.480 -14.486 20.007 1.00 97.69 224 PHE A N 1
ATOM 1689 C CA . PHE A 1 224 ? -8.749 -13.230 20.159 1.00 97.69 224 PHE A CA 1
ATOM 1690 C C . PHE A 1 224 ? -8.084 -13.137 21.535 1.00 97.69 224 PHE A C 1
ATOM 1692 O O . PHE A 1 224 ? -6.900 -12.824 21.613 1.00 97.69 224 PHE A O 1
ATOM 1699 N N . ARG A 1 225 ? -8.804 -13.462 22.617 1.00 97.06 225 ARG A N 1
ATOM 1700 C CA . ARG A 1 225 ? -8.256 -13.409 23.984 1.00 97.06 225 ARG A CA 1
ATOM 1701 C C . ARG A 1 225 ? -7.105 -14.388 24.212 1.00 97.06 225 ARG A C 1
ATOM 1703 O O . ARG A 1 225 ? -6.177 -14.057 24.940 1.00 97.06 225 ARG A O 1
ATOM 1710 N N . GLU A 1 226 ? -7.149 -15.565 23.594 1.00 97.00 226 GLU A N 1
ATOM 1711 C CA . GLU A 1 226 ? -6.063 -16.546 23.666 1.00 97.00 226 GLU A CA 1
ATOM 1712 C C . GLU A 1 226 ? -4.811 -16.069 22.915 1.00 97.00 226 GLU A C 1
ATOM 1714 O O . GLU A 1 226 ? -3.697 -16.180 23.422 1.00 97.00 226 GLU A O 1
ATOM 1719 N N . SER A 1 227 ? -4.989 -15.491 21.725 1.00 96.62 227 SER A N 1
ATOM 1720 C CA . SER A 1 227 ? -3.883 -15.000 20.888 1.00 96.62 227 SER A CA 1
ATOM 1721 C C . SER A 1 227 ? -3.359 -13.608 21.284 1.00 96.62 227 SER A C 1
ATOM 1723 O O . SER A 1 227 ? -2.252 -13.226 20.886 1.00 96.62 227 SER A O 1
ATOM 1725 N N . HIS A 1 228 ? -4.120 -12.856 22.087 1.00 97.12 228 HIS A N 1
ATOM 1726 C CA . HIS A 1 228 ? -3.800 -11.499 22.540 1.00 97.12 228 HIS A CA 1
ATOM 1727 C C . HIS A 1 228 ? -4.093 -11.308 24.042 1.00 97.12 228 HIS A C 1
ATOM 1729 O O . HIS A 1 228 ? -4.875 -10.424 24.406 1.00 97.12 228 HIS A O 1
ATOM 1735 N N . PRO A 1 229 ? -3.464 -12.094 24.937 1.00 95.88 229 PRO A N 1
ATOM 1736 C CA . PRO A 1 229 ? -3.769 -12.060 26.371 1.00 95.88 229 PRO A CA 1
ATOM 1737 C C . PRO A 1 229 ? -3.542 -10.679 27.006 1.00 95.88 229 PRO A C 1
ATOM 1739 O O . PRO A 1 229 ? -4.227 -10.320 27.959 1.00 95.88 229 PRO A O 1
ATOM 1742 N N . ASP A 1 230 ? -2.632 -9.888 26.431 1.00 94.69 230 ASP A N 1
ATOM 1743 C CA . ASP A 1 230 ? -2.246 -8.564 26.921 1.00 94.69 230 ASP A CA 1
ATOM 1744 C C . ASP A 1 230 ? -2.815 -7.415 26.067 1.00 94.69 230 ASP A C 1
ATOM 1746 O O . ASP A 1 230 ? -2.275 -6.305 26.086 1.00 94.69 230 ASP A O 1
ATOM 1750 N N . TRP A 1 231 ? -3.865 -7.648 25.260 1.00 96.94 231 TRP A N 1
ATOM 1751 C CA . TRP A 1 231 ? -4.449 -6.566 24.458 1.00 96.94 231 TRP A CA 1
ATOM 1752 C C . TRP A 1 231 ? -5.067 -5.495 25.370 1.00 96.94 231 TRP A C 1
ATOM 1754 O O . TRP A 1 231 ? -6.015 -5.788 26.100 1.00 96.94 231 TRP A O 1
ATOM 1764 N N . PRO A 1 232 ? -4.577 -4.242 25.344 1.00 95.75 232 PRO A N 1
ATOM 1765 C CA . PRO A 1 232 ? -4.882 -3.287 26.409 1.00 95.75 232 PRO A CA 1
ATOM 1766 C C . PRO A 1 232 ? -6.219 -2.561 26.220 1.00 95.75 232 PRO A C 1
ATOM 1768 O O . PRO A 1 232 ? -6.702 -1.903 27.139 1.00 95.75 232 PRO A O 1
ATOM 1771 N N . ASN A 1 233 ? -6.798 -2.621 25.020 1.00 97.19 233 ASN A N 1
ATOM 1772 C CA . ASN A 1 233 ? -7.900 -1.747 24.642 1.00 97.19 233 ASN A CA 1
ATOM 1773 C C . ASN A 1 233 ? -9.260 -2.423 24.832 1.00 97.19 233 ASN A C 1
ATOM 1775 O O . ASN A 1 233 ? -9.499 -3.518 24.326 1.00 97.19 233 ASN A O 1
ATOM 1779 N N . SER A 1 234 ? -10.188 -1.700 25.461 1.00 98.19 234 SER A N 1
ATOM 1780 C CA . SER A 1 234 ? -11.626 -1.954 25.330 1.00 98.19 234 SER A CA 1
ATOM 1781 C C . SER A 1 234 ? -12.114 -1.623 23.912 1.00 98.19 234 SER A C 1
ATOM 1783 O O . SER A 1 234 ? -11.409 -0.954 23.156 1.00 98.19 234 SER A O 1
ATOM 1785 N N . ALA A 1 235 ? -13.335 -2.024 23.544 1.00 98.62 235 ALA A N 1
ATOM 1786 C CA . ALA A 1 235 ? -13.892 -1.707 22.225 1.00 98.62 235 ALA A CA 1
ATOM 1787 C C . ALA A 1 235 ? -13.926 -0.189 21.912 1.00 98.62 235 ALA A C 1
ATOM 1789 O O . ALA A 1 235 ? -13.437 0.186 20.844 1.00 98.62 235 ALA A O 1
ATOM 1790 N N . PRO A 1 236 ? -14.371 0.713 22.817 1.00 98.62 236 PRO A N 1
ATOM 1791 C CA . PRO A 1 236 ? -14.286 2.158 22.575 1.00 98.62 236 PRO A CA 1
ATOM 1792 C C . PRO A 1 236 ? -12.853 2.677 22.403 1.00 98.62 236 PRO A C 1
ATOM 1794 O O . PRO A 1 236 ? -12.576 3.430 21.469 1.00 98.62 236 PRO A O 1
ATOM 1797 N N . ALA A 1 237 ? -11.921 2.235 23.256 1.00 98.56 237 ALA A N 1
ATOM 1798 C CA . ALA A 1 237 ? -10.516 2.627 23.148 1.00 98.56 237 ALA A CA 1
ATOM 1799 C C . ALA A 1 237 ? -9.889 2.117 21.839 1.00 98.56 237 ALA A C 1
ATOM 1801 O O . ALA A 1 237 ? -9.121 2.825 21.186 1.00 98.56 237 ALA A O 1
ATOM 1802 N N . GLN A 1 238 ? -10.254 0.904 21.419 1.00 98.75 238 GLN A N 1
ATOM 1803 C CA . GLN A 1 238 ? -9.776 0.299 20.185 1.00 98.75 238 GLN A CA 1
ATOM 1804 C C . GLN A 1 238 ? -10.304 1.032 18.953 1.00 98.75 238 GLN A C 1
ATOM 1806 O O . GLN A 1 238 ? -9.541 1.266 18.017 1.00 98.75 238 GLN A O 1
ATOM 1811 N N . TYR A 1 239 ? -11.575 1.436 18.962 1.00 98.81 239 TYR A N 1
ATOM 1812 C CA . TYR A 1 239 ? -12.153 2.258 17.904 1.00 98.81 239 TYR A CA 1
ATOM 1813 C C . TYR A 1 239 ? -11.359 3.559 17.721 1.00 98.81 239 TYR A C 1
ATOM 1815 O O . TYR A 1 239 ? -10.879 3.842 16.624 1.00 98.81 239 TYR A O 1
ATOM 1823 N N . LEU A 1 240 ? -11.131 4.308 18.805 1.00 98.75 240 LEU A N 1
ATOM 1824 C CA . LEU A 1 240 ? -10.367 5.559 18.763 1.00 98.75 240 LEU A CA 1
ATOM 1825 C C . LEU A 1 240 ? -8.918 5.339 18.311 1.00 98.75 240 LEU A C 1
ATOM 1827 O O . LEU A 1 240 ? -8.386 6.131 17.534 1.00 98.75 240 LEU A O 1
ATOM 1831 N N . ARG A 1 241 ? -8.277 4.245 18.742 1.00 98.69 241 ARG A N 1
ATOM 1832 C CA . ARG A 1 241 ? -6.929 3.882 18.283 1.00 98.69 241 ARG A CA 1
ATOM 1833 C C . ARG A 1 241 ? -6.884 3.626 16.777 1.00 98.69 241 ARG A C 1
ATOM 1835 O O . ARG A 1 241 ? -5.969 4.122 16.126 1.00 98.69 241 ARG A O 1
ATOM 1842 N N . ILE A 1 242 ? -7.862 2.906 16.221 1.00 98.81 242 ILE A N 1
ATOM 1843 C CA . ILE A 1 242 ? -7.952 2.671 14.770 1.00 98.81 242 ILE A CA 1
ATOM 1844 C C . ILE A 1 242 ? -8.126 3.995 14.025 1.00 98.81 242 ILE A C 1
ATOM 1846 O O . ILE A 1 242 ? -7.469 4.211 13.012 1.00 98.81 242 ILE A O 1
ATOM 1850 N N . VAL A 1 243 ? -8.979 4.890 14.528 1.00 98.69 243 VAL A N 1
ATOM 1851 C CA . VAL A 1 243 ? -9.224 6.199 13.907 1.00 98.69 243 VAL A CA 1
ATOM 1852 C C . VAL A 1 243 ? -7.955 7.064 13.895 1.00 98.69 243 VAL A C 1
ATOM 1854 O O . VAL A 1 243 ? -7.663 7.698 12.883 1.00 98.69 243 VAL A O 1
ATOM 1857 N N . ARG A 1 244 ? -7.154 7.041 14.968 1.00 98.69 244 ARG A N 1
ATOM 1858 C CA . ARG A 1 244 ? -5.841 7.709 14.994 1.00 98.69 244 ARG A CA 1
ATOM 1859 C C . ARG A 1 244 ? -4.851 7.066 14.024 1.00 98.69 244 ARG A C 1
ATOM 1861 O O . ARG A 1 244 ? -4.241 7.760 13.219 1.00 98.69 244 ARG A O 1
ATOM 1868 N N . ASP A 1 245 ? -4.730 5.738 14.058 1.00 98.75 245 ASP A N 1
ATOM 1869 C CA . ASP A 1 245 ? -3.840 4.994 13.159 1.00 98.75 245 ASP A CA 1
ATOM 1870 C C . ASP A 1 245 ? -4.199 5.230 11.684 1.00 98.75 245 ASP A C 1
ATOM 1872 O O . ASP A 1 245 ? -3.311 5.328 10.844 1.00 98.75 245 ASP A O 1
ATOM 1876 N N . TYR A 1 246 ? -5.486 5.369 11.358 1.00 98.62 246 TYR A N 1
ATOM 1877 C CA . TYR A 1 246 ? -5.950 5.707 10.014 1.00 98.62 246 TYR A CA 1
ATOM 1878 C C . TYR A 1 246 ? -5.354 7.027 9.509 1.00 98.62 246 TYR A C 1
ATOM 1880 O O . TYR A 1 246 ? -4.873 7.061 8.376 1.00 98.62 246 TYR A O 1
ATOM 1888 N N . GLU A 1 247 ? -5.306 8.081 10.328 1.00 98.25 247 GLU A N 1
ATOM 1889 C CA . GLU A 1 247 ? -4.664 9.341 9.930 1.00 98.25 247 GLU A CA 1
ATOM 1890 C C . GLU A 1 247 ? -3.153 9.169 9.734 1.00 98.25 247 GLU A C 1
ATOM 1892 O O . GLU A 1 247 ? -2.629 9.585 8.702 1.00 98.25 247 GLU A O 1
ATOM 1897 N N . GLU A 1 248 ? -2.466 8.460 10.634 1.00 98.06 248 GLU A N 1
ATOM 1898 C CA . GLU A 1 248 ? -1.025 8.191 10.500 1.00 98.06 248 GLU A CA 1
ATOM 1899 C C . GLU A 1 248 ? -0.690 7.390 9.230 1.00 98.06 248 GLU A C 1
ATOM 1901 O O . GLU A 1 248 ? 0.329 7.615 8.572 1.00 98.06 248 GLU A O 1
ATOM 1906 N N . LEU A 1 249 ? -1.577 6.469 8.842 1.00 98.38 249 LEU A N 1
ATOM 1907 C CA . LEU A 1 249 ? -1.457 5.683 7.616 1.00 98.38 249 LEU A CA 1
ATOM 1908 C C . LEU A 1 249 ? -1.698 6.520 6.355 1.00 98.38 249 LEU A C 1
ATOM 1910 O O . LEU A 1 249 ? -1.050 6.296 5.329 1.00 98.38 249 LEU A O 1
ATOM 1914 N N . ARG A 1 250 ? -2.613 7.494 6.410 1.00 97.31 250 ARG A N 1
ATOM 1915 C CA . ARG A 1 250 ? -2.947 8.351 5.266 1.00 97.31 250 ARG A CA 1
ATOM 1916 C C . ARG A 1 250 ? -1.767 9.191 4.803 1.00 97.31 250 ARG A C 1
ATOM 1918 O O . ARG A 1 250 ? -1.637 9.399 3.595 1.00 97.31 250 ARG A O 1
ATOM 1925 N N . ILE A 1 251 ? -0.926 9.666 5.724 1.00 96.94 251 ILE A N 1
ATOM 1926 C CA . ILE A 1 251 ? 0.084 10.674 5.391 1.00 96.94 251 ILE A CA 1
ATOM 1927 C C . ILE A 1 251 ? 1.111 10.145 4.366 1.00 96.94 251 ILE A C 1
ATOM 1929 O O . ILE A 1 251 ? 1.253 10.756 3.303 1.00 96.94 251 ILE A O 1
ATOM 1933 N N . PRO A 1 252 ? 1.768 8.982 4.567 1.00 96.81 252 PRO A N 1
ATOM 1934 C CA . PRO A 1 252 ? 2.647 8.409 3.542 1.00 96.81 252 PRO A CA 1
ATOM 1935 C C . PRO A 1 252 ? 1.911 7.973 2.271 1.00 96.81 252 PRO A C 1
ATOM 1937 O O . PRO A 1 252 ? 2.512 7.942 1.201 1.00 96.81 252 PRO A O 1
ATOM 1940 N N . MET A 1 253 ? 0.609 7.679 2.367 1.00 97.75 253 MET A N 1
ATOM 1941 C CA . MET A 1 253 ? -0.234 7.250 1.245 1.00 97.75 253 MET A CA 1
ATOM 1942 C C . MET A 1 253 ? -0.783 8.420 0.401 1.00 97.75 253 MET A C 1
ATOM 1944 O O . MET A 1 253 ? -1.742 8.245 -0.368 1.00 97.75 253 MET A O 1
ATOM 1948 N N . VAL A 1 254 ? -0.167 9.603 0.510 1.00 97.25 254 VAL A N 1
ATOM 1949 C CA . VAL A 1 254 ? -0.461 10.814 -0.270 1.00 97.25 254 VAL A CA 1
ATOM 1950 C C . VAL A 1 254 ? -0.477 10.564 -1.780 1.00 97.25 254 VAL A C 1
ATOM 1952 O O . VAL A 1 254 ? 0.313 9.794 -2.338 1.00 97.25 254 VAL A O 1
ATOM 1955 N N . VAL A 1 255 ? -1.403 11.225 -2.472 1.00 95.44 255 VAL A N 1
ATOM 1956 C CA . VAL A 1 255 ? -1.389 11.339 -3.932 1.00 95.44 255 VAL A CA 1
ATOM 1957 C C . VAL A 1 255 ? -0.594 12.592 -4.291 1.00 95.44 255 VAL A C 1
ATOM 1959 O O . VAL A 1 255 ? -1.066 13.706 -4.088 1.00 95.44 255 VAL A O 1
ATOM 1962 N N . GLY A 1 256 ? 0.619 12.404 -4.812 1.00 92.31 256 GLY A N 1
ATOM 1963 C CA . GLY A 1 256 ? 1.526 13.494 -5.170 1.00 92.31 256 GLY A CA 1
ATOM 1964 C C . GLY A 1 256 ? 2.795 13.500 -4.321 1.00 92.31 256 GLY A C 1
ATOM 1965 O O . GLY A 1 256 ? 3.342 12.444 -4.003 1.00 92.31 256 GLY A O 1
ATOM 1966 N N . ALA A 1 257 ? 3.293 14.697 -4.009 1.00 92.00 257 ALA A N 1
ATOM 1967 C CA . ALA A 1 257 ? 4.518 14.868 -3.238 1.00 92.00 257 ALA A CA 1
ATOM 1968 C C . ALA A 1 257 ? 4.297 14.575 -1.739 1.00 92.00 257 ALA A C 1
ATOM 1970 O O . ALA A 1 257 ? 3.231 14.901 -1.211 1.00 92.00 257 ALA A O 1
ATOM 1971 N N . PRO A 1 258 ? 5.305 14.022 -1.036 1.00 94.69 258 PRO A N 1
ATOM 1972 C CA . PRO A 1 258 ? 5.293 13.900 0.418 1.00 94.69 258 PRO A CA 1
ATOM 1973 C C . PRO A 1 258 ? 4.973 15.226 1.108 1.00 94.69 258 PRO A C 1
ATOM 1975 O O . PRO A 1 258 ? 5.550 16.260 0.778 1.00 94.69 258 PRO A O 1
ATOM 1978 N N . SER A 1 259 ? 4.081 15.174 2.090 1.00 95.75 259 SER A N 1
ATOM 1979 C CA . SER A 1 259 ? 3.703 16.292 2.952 1.00 95.75 259 SER A CA 1
ATOM 1980 C C . SER A 1 259 ? 3.306 15.731 4.313 1.00 95.75 259 SER A C 1
ATOM 1982 O O . SER A 1 259 ? 2.825 14.603 4.373 1.00 95.75 259 SER A O 1
ATOM 1984 N N . ALA A 1 260 ? 3.486 16.502 5.386 1.00 94.69 260 ALA A N 1
ATOM 1985 C CA . ALA A 1 260 ? 2.978 16.154 6.714 1.00 94.69 260 ALA A CA 1
ATOM 1986 C C . ALA A 1 260 ? 1.445 16.300 6.812 1.00 94.69 260 ALA A C 1
ATOM 1988 O O . ALA A 1 260 ? 0.803 15.643 7.623 1.00 94.69 260 ALA A O 1
ATOM 1989 N N . THR A 1 261 ? 0.854 17.136 5.952 1.00 96.25 261 THR A N 1
ATOM 1990 C CA . THR A 1 261 ? -0.576 17.491 5.951 1.00 96.25 261 THR A CA 1
ATOM 1991 C C . THR A 1 261 ? -1.185 17.365 4.547 1.00 96.25 261 THR A C 1
ATOM 1993 O O . THR A 1 261 ? -1.679 18.337 3.967 1.00 96.25 261 THR A O 1
ATOM 1996 N N . PRO A 1 262 ? -1.128 16.179 3.917 1.00 97.50 262 PRO A N 1
ATOM 1997 C CA . PRO A 1 262 ? -1.642 15.994 2.569 1.00 97.50 262 PRO A CA 1
ATOM 1998 C C . PRO A 1 262 ? -3.154 16.223 2.521 1.00 97.50 262 PRO A C 1
ATOM 2000 O O . PRO A 1 262 ? -3.899 15.734 3.369 1.00 97.50 262 PRO A O 1
ATOM 2003 N N . SER A 1 263 ? -3.612 16.937 1.493 1.00 97.69 263 SER A N 1
ATOM 2004 C CA . SER A 1 263 ? -5.036 17.194 1.237 1.00 97.69 263 SER A CA 1
ATOM 2005 C C . SER A 1 263 ? -5.713 16.099 0.411 1.00 97.69 263 SER A C 1
ATOM 2007 O O . SER A 1 263 ? -6.941 16.039 0.362 1.00 97.69 263 SER A O 1
ATOM 2009 N N . LEU A 1 264 ? -4.923 15.233 -0.233 1.00 98.06 264 LEU A N 1
ATOM 2010 C CA . LEU A 1 264 ? -5.399 14.109 -1.028 1.00 98.06 264 LEU A CA 1
ATOM 2011 C C . LEU A 1 264 ? -4.553 12.867 -0.748 1.00 98.06 264 LEU A C 1
ATOM 2013 O O . LEU A 1 264 ? -3.349 12.839 -1.004 1.00 98.06 264 LEU A O 1
ATOM 2017 N N . THR A 1 265 ? -5.192 11.816 -0.251 1.00 98.06 265 THR A N 1
ATOM 2018 C CA . THR A 1 265 ? -4.528 10.551 0.096 1.00 98.06 265 THR A CA 1
ATOM 2019 C C . THR A 1 265 ? -5.317 9.374 -0.454 1.00 98.06 265 THR A C 1
ATOM 2021 O O . THR A 1 265 ? -6.524 9.471 -0.680 1.00 98.06 265 THR A O 1
ATOM 2024 N N . ARG A 1 266 ? -4.670 8.223 -0.629 1.00 97.44 266 ARG A N 1
ATOM 2025 C CA . ARG A 1 266 ? -5.388 6.951 -0.822 1.00 97.44 266 ARG A CA 1
ATOM 2026 C C . ARG A 1 266 ? -5.986 6.516 0.517 1.00 97.44 266 ARG A C 1
ATOM 2028 O O . ARG A 1 266 ? -5.476 6.919 1.558 1.00 97.44 266 ARG A O 1
ATOM 2035 N N . ASN A 1 267 ? -7.080 5.757 0.497 1.00 97.88 267 ASN A N 1
ATOM 2036 C CA . ASN A 1 267 ? -7.745 5.293 1.719 1.00 97.88 267 ASN A CA 1
ATOM 2037 C C . ASN A 1 267 ? -7.047 4.031 2.285 1.00 97.88 267 ASN A C 1
ATOM 2039 O O . ASN A 1 267 ? -7.122 2.982 1.634 1.00 97.88 267 ASN A O 1
ATOM 2043 N N . PRO A 1 268 ? -6.424 4.084 3.483 1.00 97.94 268 PRO A N 1
ATOM 2044 C CA . PRO A 1 268 ? -5.793 2.928 4.120 1.00 97.94 268 PRO A CA 1
ATOM 2045 C C . PRO A 1 268 ? -6.724 1.734 4.335 1.00 97.94 268 PRO A C 1
ATOM 2047 O O . PRO A 1 268 ? -6.265 0.603 4.245 1.00 97.94 268 PRO A O 1
ATOM 2050 N N . ALA A 1 269 ? -8.037 1.923 4.500 1.00 97.88 269 ALA A N 1
ATOM 2051 C CA . ALA A 1 269 ? -8.992 0.814 4.623 1.00 97.88 269 ALA A CA 1
ATOM 2052 C C . ALA A 1 269 ? -9.041 -0.105 3.379 1.00 97.88 269 ALA A C 1
ATOM 2054 O O . ALA A 1 269 ? -9.695 -1.145 3.389 1.00 97.88 269 ALA A O 1
ATOM 2055 N N . ARG A 1 270 ? -8.351 0.265 2.290 1.00 97.06 270 ARG A N 1
ATOM 2056 C CA . ARG A 1 270 ? -8.180 -0.537 1.069 1.00 97.06 270 ARG A CA 1
ATOM 2057 C C . ARG A 1 270 ? -6.813 -1.225 0.968 1.00 97.06 270 ARG A C 1
ATOM 2059 O O . ARG A 1 270 ? -6.558 -1.895 -0.032 1.00 97.06 270 ARG A O 1
ATOM 2066 N N . GLY A 1 271 ? -5.958 -1.064 1.976 1.00 97.50 271 GLY A N 1
ATOM 2067 C CA . GLY A 1 271 ? -4.592 -1.571 1.992 1.00 97.50 271 GLY A CA 1
ATOM 2068 C C . GLY A 1 271 ? -3.655 -0.748 1.111 1.00 97.50 271 GLY A C 1
ATOM 2069 O O . GLY A 1 271 ? -4.030 0.284 0.554 1.00 97.50 271 GLY A O 1
ATOM 2070 N N . PHE A 1 272 ? -2.419 -1.221 0.979 1.00 97.56 272 PHE A N 1
ATOM 2071 C CA . PHE A 1 272 ? -1.388 -0.586 0.154 1.00 97.56 272 PHE A CA 1
ATOM 2072 C C . PHE A 1 272 ? -0.863 -1.477 -0.978 1.00 97.56 272 PHE A C 1
ATOM 2074 O O . PHE A 1 272 ? -0.120 -0.991 -1.823 1.0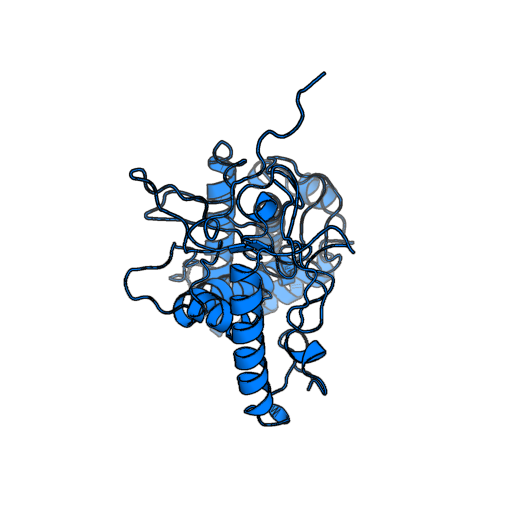0 97.56 272 PHE A O 1
ATOM 2081 N N . LEU A 1 273 ? -1.222 -2.763 -1.029 1.00 97.19 273 LEU A N 1
ATOM 2082 C CA . LEU A 1 273 ? -0.770 -3.665 -2.088 1.00 97.19 273 LEU A CA 1
ATOM 2083 C C . LEU A 1 273 ? -1.954 -4.356 -2.762 1.00 97.19 273 LEU A C 1
ATOM 2085 O O . LEU A 1 273 ? -2.469 -5.363 -2.272 1.00 97.19 273 LEU A O 1
ATOM 2089 N N . ASN A 1 274 ? -2.363 -3.823 -3.916 1.00 93.62 274 ASN A N 1
ATOM 2090 C CA . ASN A 1 274 ? -3.424 -4.413 -4.736 1.00 93.62 274 ASN A CA 1
ATOM 2091 C C . ASN A 1 274 ? -2.922 -5.105 -6.014 1.00 93.62 274 ASN A C 1
ATOM 2093 O O . ASN A 1 274 ? -3.727 -5.670 -6.755 1.00 93.62 274 ASN A O 1
ATOM 2097 N N . LEU A 1 275 ? -1.610 -5.077 -6.267 1.00 96.00 275 LEU A N 1
ATOM 2098 C CA . LEU A 1 275 ? -1.002 -5.816 -7.369 1.00 96.00 275 LEU A CA 1
ATOM 2099 C C . LEU A 1 275 ? -0.975 -7.308 -7.059 1.00 96.00 275 LEU A C 1
ATOM 2101 O O . LEU A 1 275 ? -0.650 -7.730 -5.947 1.00 96.00 275 LEU A O 1
ATOM 2105 N N . ARG A 1 276 ? -1.272 -8.110 -8.077 1.00 95.69 276 ARG A N 1
ATOM 2106 C CA . ARG A 1 276 ? -1.164 -9.565 -8.016 1.00 95.69 276 ARG A CA 1
ATOM 2107 C C . ARG A 1 276 ? 0.287 -10.021 -7.927 1.00 95.69 276 ARG A C 1
ATOM 2109 O O . ARG A 1 276 ? 1.145 -9.447 -8.595 1.00 95.69 276 ARG A O 1
ATOM 2116 N N . CYS A 1 277 ? 0.533 -11.098 -7.182 1.00 97.44 277 CYS A N 1
ATOM 2117 C CA . CYS A 1 277 ? 1.863 -11.695 -7.079 1.00 97.44 277 CYS A CA 1
ATOM 2118 C C . CYS A 1 277 ? 2.412 -12.072 -8.457 1.00 97.44 277 CYS A C 1
ATOM 2120 O O . CYS A 1 277 ? 3.579 -11.831 -8.730 1.00 97.44 277 CYS A O 1
ATOM 2122 N N . GLU A 1 278 ? 1.567 -12.612 -9.336 1.00 98.06 278 GLU A N 1
ATOM 2123 C CA . GLU A 1 278 ? 1.957 -13.053 -10.674 1.00 98.06 278 GLU A CA 1
ATOM 2124 C C . GLU A 1 278 ? 2.491 -11.889 -11.521 1.00 98.06 278 GLU A C 1
ATOM 2126 O O . GLU A 1 278 ? 3.469 -12.058 -12.240 1.00 98.06 278 GLU A O 1
ATOM 2131 N N . ILE A 1 279 ? 1.905 -10.693 -11.385 1.00 98.25 279 ILE A N 1
ATOM 2132 C CA . ILE A 1 279 ? 2.356 -9.484 -12.092 1.00 98.25 279 ILE A CA 1
ATOM 2133 C C . ILE A 1 279 ? 3.711 -9.028 -11.550 1.00 98.25 279 ILE A C 1
ATOM 2135 O O . ILE A 1 279 ? 4.632 -8.783 -12.324 1.00 98.25 279 ILE A O 1
ATOM 2139 N N . VAL A 1 280 ? 3.834 -8.923 -10.223 1.00 98.44 280 VAL A N 1
ATOM 2140 C CA . VAL A 1 280 ? 5.071 -8.457 -9.577 1.00 98.44 280 VAL A CA 1
ATOM 2141 C C . VAL A 1 280 ? 6.227 -9.414 -9.876 1.00 98.44 280 VAL A C 1
ATOM 2143 O O . VAL A 1 280 ? 7.297 -8.970 -10.284 1.00 98.44 280 VAL A O 1
ATOM 2146 N N . THR A 1 281 ? 6.001 -10.723 -9.735 1.00 98.56 281 THR A N 1
ATOM 2147 C CA . THR A 1 281 ? 6.989 -11.758 -10.057 1.00 98.56 281 THR A CA 1
ATOM 2148 C C . THR A 1 281 ? 7.391 -11.697 -11.525 1.00 98.56 281 THR A C 1
ATOM 2150 O O . THR A 1 281 ? 8.580 -11.591 -11.797 1.00 98.56 281 THR A O 1
ATOM 2153 N N . ALA A 1 282 ? 6.435 -11.664 -12.461 1.00 98.56 282 ALA A N 1
ATOM 2154 C CA . ALA A 1 282 ? 6.751 -11.626 -13.887 1.00 98.56 282 ALA A CA 1
ATOM 2155 C C . ALA A 1 282 ? 7.602 -10.406 -14.271 1.00 98.56 282 ALA A C 1
ATOM 2157 O O . ALA A 1 282 ? 8.551 -10.548 -15.033 1.00 98.56 282 ALA A O 1
ATOM 2158 N N . LEU A 1 283 ? 7.311 -9.220 -13.725 1.00 98.56 283 LEU A N 1
ATOM 2159 C CA . LEU A 1 283 ? 8.116 -8.020 -13.979 1.00 98.56 283 LEU A CA 1
ATOM 2160 C C . LEU A 1 283 ? 9.532 -8.152 -13.406 1.00 98.56 283 LEU A C 1
ATOM 2162 O O . LEU A 1 283 ? 10.507 -7.882 -14.107 1.00 98.56 283 LEU A O 1
ATOM 2166 N N . CYS A 1 284 ? 9.668 -8.604 -12.158 1.00 98.25 284 CYS A N 1
ATOM 2167 C CA . CYS A 1 284 ? 10.984 -8.796 -11.548 1.00 98.25 284 CYS A CA 1
ATOM 2168 C C . CYS A 1 284 ? 11.806 -9.900 -12.228 1.00 98.25 284 CYS A C 1
ATOM 2170 O O . CYS A 1 284 ? 13.023 -9.763 -12.333 1.00 98.25 284 CYS A O 1
ATOM 2172 N N . ASP A 1 285 ? 11.168 -10.956 -12.732 1.00 97.75 285 ASP A N 1
ATOM 2173 C CA . ASP A 1 285 ? 11.832 -12.037 -13.469 1.00 97.75 285 ASP A CA 1
ATOM 2174 C C . ASP A 1 285 ? 12.366 -11.559 -14.831 1.00 97.75 285 ASP A C 1
ATOM 2176 O O . ASP A 1 285 ? 13.353 -12.095 -15.328 1.00 97.75 285 ASP A O 1
ATOM 2180 N N . GLN A 1 286 ? 11.786 -10.493 -15.402 1.00 97.81 286 GLN A N 1
ATOM 2181 C CA . GLN A 1 286 ? 12.361 -9.766 -16.545 1.00 97.81 286 GLN A CA 1
ATOM 2182 C C . GLN A 1 286 ? 13.448 -8.755 -16.128 1.00 97.81 286 GLN A C 1
ATOM 2184 O O . GLN A 1 286 ? 13.870 -7.902 -16.910 1.00 97.81 286 GLN A O 1
ATOM 2189 N N . GLY A 1 287 ? 13.918 -8.817 -14.882 1.00 96.25 287 GLY A N 1
ATOM 2190 C CA . GLY A 1 287 ? 15.009 -7.997 -14.365 1.00 96.25 287 GLY A CA 1
ATOM 2191 C C . GLY A 1 287 ? 14.628 -6.551 -14.047 1.00 96.25 287 GLY A C 1
ATOM 2192 O O . GLY A 1 287 ? 15.525 -5.711 -13.968 1.00 96.25 287 GLY A O 1
ATOM 2193 N N . LEU A 1 288 ? 13.335 -6.236 -13.905 1.00 97.94 288 LEU A N 1
ATOM 2194 C CA . LEU A 1 288 ? 12.905 -4.935 -13.391 1.00 97.94 288 LEU A CA 1
ATOM 2195 C C . LEU A 1 288 ? 13.065 -4.908 -11.869 1.00 97.94 288 LEU A C 1
ATOM 2197 O O . LEU A 1 288 ? 12.767 -5.888 -11.182 1.00 97.94 288 LEU A O 1
ATOM 2201 N N . ARG A 1 289 ? 13.483 -3.769 -11.319 1.00 97.88 289 ARG A N 1
ATOM 2202 C CA . ARG A 1 289 ? 13.460 -3.561 -9.868 1.00 97.88 289 ARG A CA 1
ATOM 2203 C C . ARG A 1 289 ? 12.054 -3.168 -9.451 1.00 97.88 289 ARG A C 1
ATOM 2205 O O . ARG A 1 289 ? 11.417 -2.353 -10.115 1.00 97.88 289 ARG A O 1
ATOM 2212 N N . TRP A 1 290 ? 11.588 -3.687 -8.322 1.00 98.38 290 TRP A N 1
ATOM 2213 C CA . TRP A 1 290 ? 10.353 -3.218 -7.708 1.00 98.38 290 TRP A CA 1
ATOM 2214 C C . TRP A 1 290 ? 10.651 -2.130 -6.675 1.00 98.38 290 TRP A C 1
ATOM 2216 O O . TRP A 1 290 ? 11.354 -2.356 -5.684 1.00 98.38 290 TRP A O 1
ATOM 2226 N N . GLY A 1 291 ? 10.065 -0.946 -6.865 1.00 97.69 291 GLY A N 1
ATOM 2227 C CA . GLY A 1 291 ? 10.237 0.207 -5.977 1.00 97.69 291 GLY A CA 1
ATOM 2228 C C . GLY A 1 291 ? 9.755 -0.024 -4.540 1.00 97.69 291 GLY A C 1
ATOM 2229 O O . GLY A 1 291 ? 10.034 0.784 -3.652 1.00 97.69 291 GLY A O 1
ATOM 2230 N N . ALA A 1 292 ? 9.063 -1.133 -4.268 1.00 97.81 292 ALA A N 1
ATOM 2231 C CA . ALA A 1 292 ? 8.738 -1.571 -2.919 1.00 97.81 292 ALA A CA 1
ATOM 2232 C C . ALA A 1 292 ? 9.954 -1.968 -2.080 1.00 97.81 292 ALA A C 1
ATOM 2234 O O . ALA A 1 292 ? 9.923 -1.758 -0.868 1.00 97.81 292 ALA A O 1
ATOM 2235 N N . CYS A 1 293 ? 10.982 -2.572 -2.683 1.00 97.81 293 CYS A N 1
ATOM 2236 C CA . CYS A 1 293 ? 11.989 -3.315 -1.920 1.00 97.81 293 CYS A CA 1
ATOM 2237 C C . CYS A 1 293 ? 13.387 -3.417 -2.550 1.00 97.81 293 CYS A C 1
ATOM 2239 O O . CYS A 1 293 ? 14.304 -3.841 -1.844 1.00 97.81 293 CYS A O 1
ATOM 2241 N N . ASP A 1 294 ? 13.557 -3.061 -3.827 1.00 97.44 294 ASP A N 1
ATOM 2242 C CA . ASP A 1 294 ? 14.776 -3.350 -4.602 1.00 97.44 294 ASP A CA 1
ATOM 2243 C C . ASP A 1 294 ? 15.715 -2.145 -4.767 1.00 97.44 294 ASP A C 1
ATOM 2245 O O . ASP A 1 294 ? 16.788 -2.250 -5.366 1.00 97.44 294 ASP A O 1
ATOM 2249 N N . PHE A 1 295 ? 15.355 -0.983 -4.222 1.00 95.12 295 PHE A N 1
ATOM 2250 C CA . PHE A 1 295 ? 16.234 0.178 -4.224 1.00 95.12 295 PHE A CA 1
ATOM 2251 C C . PHE A 1 295 ? 17.322 0.072 -3.164 1.00 95.12 295 PHE A C 1
ATOM 2253 O O . PHE A 1 295 ? 17.138 -0.472 -2.071 1.00 95.12 295 PHE A O 1
ATOM 2260 N N . LYS A 1 296 ? 18.473 0.666 -3.499 1.00 93.38 296 LYS A N 1
ATOM 2261 C CA . LYS A 1 296 ? 19.676 0.648 -2.672 1.00 93.38 296 LYS A CA 1
ATOM 2262 C C . LYS A 1 296 ? 19.386 1.149 -1.256 1.00 93.38 296 LYS A C 1
ATOM 2264 O O . LYS A 1 296 ? 18.904 2.266 -1.056 1.00 93.38 296 LYS A O 1
ATOM 2269 N N . VAL A 1 297 ? 19.772 0.328 -0.287 1.00 94.06 297 VAL A N 1
ATOM 2270 C CA . VAL A 1 297 ? 19.873 0.704 1.122 1.00 94.06 297 VAL A CA 1
ATOM 2271 C C . VAL A 1 297 ? 21.201 1.436 1.328 1.00 94.06 297 VAL A C 1
ATOM 2273 O O . VAL A 1 297 ? 22.255 0.972 0.886 1.00 94.06 297 VAL A O 1
ATOM 2276 N N . ARG A 1 298 ? 21.151 2.624 1.931 1.00 94.06 298 ARG A N 1
ATOM 2277 C CA . ARG A 1 298 ? 22.326 3.444 2.246 1.00 94.06 298 ARG A CA 1
ATOM 2278 C C . ARG A 1 298 ? 23.058 2.882 3.472 1.00 94.06 298 ARG A C 1
ATOM 2280 O O . ARG A 1 298 ? 22.538 2.034 4.190 1.00 94.06 298 ARG A O 1
ATOM 2287 N N . ALA A 1 299 ? 24.275 3.369 3.715 1.00 94.19 299 ALA A N 1
ATOM 2288 C CA . ALA A 1 299 ? 25.097 2.928 4.846 1.00 94.19 299 ALA A CA 1
ATOM 2289 C C . ALA A 1 299 ? 24.446 3.212 6.213 1.00 94.19 299 ALA A C 1
ATOM 2291 O O . ALA A 1 299 ? 24.666 2.468 7.161 1.00 94.19 299 ALA A O 1
ATOM 2292 N N . ASP A 1 300 ? 23.615 4.253 6.295 1.00 92.25 300 ASP A N 1
ATOM 2293 C CA . ASP A 1 300 ? 22.827 4.608 7.480 1.00 92.25 300 ASP A CA 1
ATOM 2294 C C . ASP A 1 300 ? 21.541 3.772 7.634 1.00 92.25 300 ASP A C 1
ATOM 2296 O O . ASP A 1 300 ? 20.726 4.052 8.505 1.00 92.25 300 ASP A O 1
ATOM 2300 N N . GLY A 1 301 ? 21.324 2.768 6.777 1.00 92.62 301 GLY A N 1
ATOM 2301 C CA . GLY A 1 301 ? 20.129 1.925 6.769 1.00 92.62 301 GLY A CA 1
ATOM 2302 C C . GLY A 1 301 ? 18.914 2.539 6.067 1.00 92.62 301 GLY A C 1
ATOM 2303 O O . GLY A 1 301 ? 17.956 1.813 5.797 1.00 92.62 301 GLY A O 1
ATOM 2304 N N . SER A 1 302 ? 18.936 3.827 5.712 1.00 92.38 302 SER A N 1
ATOM 2305 C CA . SER A 1 302 ? 17.831 4.467 4.994 1.00 92.38 302 SER A CA 1
ATOM 2306 C C . SER A 1 302 ? 17.710 3.936 3.562 1.00 92.38 302 SER A C 1
ATOM 2308 O O . SER A 1 302 ? 18.672 3.469 2.948 1.00 92.38 302 SER A O 1
ATOM 2310 N N . SER A 1 303 ? 16.506 3.985 2.994 1.00 93.69 303 SER A N 1
ATOM 2311 C CA . SER A 1 303 ? 16.282 3.593 1.600 1.00 93.69 303 SER A CA 1
ATOM 2312 C C . SER A 1 303 ? 15.114 4.354 0.984 1.00 93.69 303 SER A C 1
ATOM 2314 O O . SER A 1 303 ? 14.269 4.897 1.697 1.00 93.69 303 SER A O 1
ATOM 2316 N N . ARG A 1 304 ? 15.065 4.369 -0.352 1.00 95.19 304 ARG A N 1
ATOM 2317 C CA . ARG A 1 304 ? 13.967 4.965 -1.134 1.00 95.19 304 ARG A CA 1
ATOM 2318 C C . ARG A 1 304 ? 12.840 3.978 -1.455 1.00 95.19 304 ARG A C 1
ATOM 2320 O O . ARG A 1 304 ? 11.968 4.285 -2.262 1.00 95.19 304 ARG A O 1
ATOM 2327 N N . ASN A 1 305 ? 12.899 2.792 -0.854 1.00 96.62 305 ASN A N 1
ATOM 2328 C CA . ASN A 1 305 ? 11.904 1.740 -1.002 1.00 96.62 305 ASN A CA 1
ATOM 2329 C C . ASN A 1 305 ? 10.543 2.187 -0.460 1.00 96.62 305 ASN A C 1
ATOM 2331 O O . ASN A 1 305 ? 10.478 3.013 0.446 1.00 96.62 305 ASN A O 1
ATOM 2335 N N . GLY A 1 306 ? 9.467 1.627 -1.006 1.00 96.88 306 GLY A N 1
ATOM 2336 C CA . GLY A 1 306 ? 8.095 1.904 -0.581 1.00 96.88 306 GLY A CA 1
ATOM 2337 C C . GLY A 1 306 ? 7.160 2.351 -1.703 1.00 96.88 306 GLY A C 1
ATOM 2338 O O . GLY A 1 306 ? 6.003 2.631 -1.427 1.00 96.88 306 GLY A O 1
ATOM 2339 N N . ALA A 1 307 ? 7.608 2.404 -2.957 1.00 96.81 307 ALA A N 1
ATOM 2340 C CA . ALA A 1 307 ? 6.763 2.736 -4.103 1.00 96.81 307 ALA A CA 1
ATOM 2341 C C . ALA A 1 307 ? 6.042 1.480 -4.629 1.00 96.81 307 ALA A C 1
ATOM 2343 O O . ALA A 1 307 ? 6.598 0.739 -5.436 1.00 96.81 307 ALA A O 1
ATOM 2344 N N . MET A 1 308 ? 4.818 1.204 -4.157 1.00 97.88 308 MET A N 1
ATOM 2345 C CA . MET A 1 308 ? 4.127 -0.072 -4.435 1.00 97.88 308 MET A CA 1
ATOM 2346 C C . MET A 1 308 ? 3.781 -0.276 -5.910 1.00 97.88 308 MET A C 1
ATOM 2348 O O . MET A 1 308 ? 3.760 -1.408 -6.388 1.00 97.88 308 MET A O 1
ATOM 2352 N N . MET A 1 309 ? 3.532 0.818 -6.624 1.00 96.88 309 MET A N 1
ATOM 2353 C CA . MET A 1 309 ? 3.181 0.836 -8.042 1.00 96.88 309 MET A CA 1
ATOM 2354 C C . MET A 1 309 ? 4.375 0.697 -8.989 1.00 96.88 309 MET A C 1
ATOM 2356 O O . MET A 1 309 ? 4.158 0.364 -10.149 1.00 96.88 309 MET A O 1
ATOM 2360 N N . HIS A 1 310 ? 5.589 0.987 -8.521 1.00 97.62 310 HIS A N 1
ATOM 2361 C CA . HIS A 1 310 ? 6.697 1.384 -9.385 1.00 97.62 310 HIS A CA 1
ATOM 2362 C C . HIS A 1 310 ? 7.613 0.226 -9.768 1.00 97.62 310 HIS A C 1
ATOM 2364 O O . HIS A 1 310 ? 8.115 -0.482 -8.892 1.00 97.62 310 HIS A O 1
ATOM 2370 N N . PHE A 1 311 ? 7.907 0.105 -11.060 1.00 98.12 311 PHE A N 1
ATOM 2371 C CA . PHE A 1 311 ? 8.905 -0.811 -11.600 1.00 98.12 311 PHE A CA 1
ATOM 2372 C C . PHE A 1 311 ? 9.811 -0.071 -12.575 1.00 98.12 311 PHE A C 1
ATOM 2374 O O . PHE A 1 311 ? 9.321 0.682 -13.417 1.00 98.12 311 PHE A O 1
ATOM 2381 N N . ASP A 1 312 ? 11.115 -0.312 -12.496 1.00 97.00 312 ASP A N 1
ATOM 2382 C CA . ASP A 1 312 ? 12.079 0.324 -13.389 1.00 97.00 312 ASP A CA 1
ATOM 2383 C C . ASP A 1 312 ? 13.182 -0.622 -13.863 1.00 97.00 312 ASP A C 1
ATOM 2385 O O . ASP A 1 312 ? 13.412 -1.710 -13.323 1.00 97.00 312 ASP A O 1
ATOM 2389 N N . LEU A 1 313 ? 13.855 -0.192 -14.924 1.00 95.00 313 LEU A N 1
ATOM 2390 C CA . LEU A 1 313 ? 15.141 -0.737 -15.313 1.00 95.00 313 LEU A CA 1
ATOM 2391 C C . LEU A 1 313 ? 16.198 -0.269 -14.295 1.00 95.00 313 LEU A C 1
ATOM 2393 O O . LEU A 1 313 ? 16.203 0.880 -13.852 1.00 95.00 313 LEU A O 1
ATOM 2397 N N . ALA A 1 314 ? 17.101 -1.172 -13.899 1.00 87.50 314 ALA A N 1
ATOM 2398 C CA . ALA A 1 314 ? 18.141 -0.852 -12.920 1.00 87.50 314 ALA A CA 1
ATOM 2399 C C . ALA A 1 314 ? 19.121 0.231 -13.409 1.00 87.50 314 ALA A C 1
ATOM 2401 O O . ALA A 1 314 ? 19.654 0.998 -12.600 1.00 87.50 314 ALA A O 1
ATOM 2402 N N . ASP A 1 315 ? 19.330 0.272 -14.722 1.00 80.56 315 ASP A N 1
ATOM 2403 C CA . ASP A 1 315 ? 19.954 1.340 -15.491 1.00 80.56 315 ASP A CA 1
ATOM 2404 C C . ASP A 1 315 ? 18.890 2.002 -16.384 1.00 80.56 315 ASP A C 1
ATOM 2406 O O . ASP A 1 315 ? 17.799 1.477 -16.551 1.00 80.56 315 ASP A O 1
ATOM 2410 N N . ASP A 1 316 ? 19.161 3.156 -16.992 1.00 72.31 316 ASP A N 1
ATOM 2411 C CA . ASP A 1 316 ? 18.185 3.789 -17.898 1.00 72.31 316 ASP A CA 1
ATOM 2412 C C . ASP A 1 316 ? 18.022 3.036 -19.246 1.00 72.31 316 ASP A C 1
ATOM 2414 O O . ASP A 1 316 ? 17.582 3.615 -20.241 1.00 72.31 316 ASP A O 1
ATOM 2418 N N . GLY A 1 317 ? 18.438 1.763 -19.338 1.00 59.50 317 GLY A N 1
ATOM 2419 C CA . GLY A 1 317 ? 18.520 1.002 -20.589 1.00 59.50 317 GLY A CA 1
ATOM 2420 C C . GLY A 1 317 ? 19.510 1.605 -21.592 1.00 59.50 317 GLY A C 1
ATOM 2421 O O . GLY A 1 317 ? 19.365 1.421 -22.797 1.00 59.50 317 GLY A O 1
ATOM 2422 N N . GLY A 1 318 ? 20.468 2.405 -21.108 1.00 60.34 318 GLY A N 1
ATOM 2423 C CA . GLY A 1 318 ? 21.393 3.184 -21.937 1.00 60.34 318 GLY A CA 1
ATOM 2424 C C . GLY A 1 318 ? 20.815 4.486 -22.513 1.00 60.34 318 GLY A C 1
ATOM 2425 O O . GLY A 1 318 ? 21.497 5.143 -23.301 1.00 60.34 318 GLY A O 1
ATOM 2426 N N . TYR A 1 319 ? 19.597 4.890 -22.131 1.00 60.34 319 TYR A N 1
ATOM 2427 C CA . TYR A 1 319 ? 18.978 6.139 -22.586 1.00 60.34 319 TYR A CA 1
ATOM 2428 C C . TYR A 1 319 ? 19.249 7.291 -21.608 1.00 60.34 319 TYR A C 1
ATOM 2430 O O . TYR A 1 319 ? 19.182 7.099 -20.399 1.00 60.34 319 TYR A O 1
ATOM 2438 N N . PRO A 1 320 ? 19.549 8.512 -22.086 1.00 61.19 320 PRO A N 1
ATOM 2439 C CA . PRO A 1 320 ? 19.802 9.632 -21.190 1.00 61.19 320 PRO A CA 1
ATOM 2440 C C . PRO A 1 320 ? 18.522 10.056 -20.460 1.00 61.19 320 PRO A C 1
ATOM 2442 O O . PRO A 1 320 ? 17.466 10.204 -21.082 1.00 61.19 320 PRO A O 1
ATOM 2445 N N . GLN A 1 321 ? 18.635 10.333 -19.158 1.00 67.31 321 GLN A N 1
ATOM 2446 C CA . GLN A 1 321 ? 17.595 11.047 -18.418 1.00 67.31 321 GLN A CA 1
ATOM 2447 C C . GLN A 1 321 ? 17.440 12.453 -19.000 1.00 67.31 321 GLN A C 1
ATOM 2449 O O . GLN A 1 321 ? 18.421 13.157 -19.263 1.00 67.31 321 GLN A O 1
ATOM 2454 N N . ILE A 1 322 ? 16.196 12.865 -19.238 1.00 63.06 322 ILE A N 1
ATOM 2455 C CA . ILE A 1 322 ? 15.907 14.193 -19.779 1.00 63.06 322 ILE A CA 1
ATOM 2456 C C . ILE A 1 322 ? 15.734 15.147 -18.599 1.00 63.06 322 ILE A C 1
ATOM 2458 O O . ILE A 1 322 ? 14.621 15.520 -18.231 1.00 63.06 322 ILE A O 1
ATOM 2462 N N . ASP A 1 323 ? 16.858 15.544 -18.007 1.00 57.09 323 ASP A N 1
ATOM 2463 C CA . ASP A 1 323 ? 16.860 16.477 -16.879 1.00 57.09 323 ASP A CA 1
ATOM 2464 C C . ASP A 1 323 ? 16.833 17.951 -17.321 1.00 57.09 323 ASP A C 1
ATOM 2466 O O . ASP A 1 323 ? 16.505 18.821 -16.515 1.00 57.09 323 ASP A O 1
ATOM 2470 N N . SER A 1 324 ? 17.169 18.274 -18.583 1.00 45.72 324 SER A N 1
ATOM 2471 C CA . SER A 1 324 ? 17.534 19.666 -18.912 1.00 45.72 324 SER A CA 1
ATOM 2472 C C . SER A 1 324 ? 17.445 20.140 -20.370 1.00 45.72 324 SER A C 1
ATOM 2474 O O . SER A 1 324 ? 17.914 21.244 -20.663 1.00 45.72 324 SER A O 1
ATOM 2476 N N . LEU A 1 325 ? 16.834 19.410 -21.309 1.00 45.81 325 LEU A N 1
ATOM 2477 C CA . LEU A 1 325 ? 16.696 19.952 -22.669 1.00 45.81 325 LEU A CA 1
ATOM 2478 C C . LEU A 1 325 ? 15.575 21.007 -22.727 1.00 45.81 325 LEU A C 1
ATOM 2480 O O . LEU A 1 325 ? 14.423 20.670 -22.972 1.00 45.81 325 LEU A O 1
ATOM 2484 N N . LEU A 1 326 ? 15.998 22.270 -22.524 1.00 46.00 326 LEU A N 1
ATOM 2485 C CA . LEU A 1 326 ? 15.344 23.583 -22.717 1.00 46.00 326 LEU A CA 1
ATOM 2486 C C . LEU A 1 326 ? 15.181 24.432 -21.433 1.00 46.00 326 LEU A C 1
ATOM 2488 O O . LEU A 1 326 ? 14.081 24.791 -21.030 1.00 46.00 326 LEU A O 1
ATOM 2492 N N . ARG A 1 327 ? 16.309 24.875 -20.858 1.00 42.03 327 ARG A N 1
ATOM 2493 C CA . ARG A 1 327 ? 16.445 26.264 -20.359 1.00 42.03 327 ARG A CA 1
ATOM 2494 C C . ARG A 1 327 ? 17.268 27.104 -21.349 1.00 42.03 327 ARG A C 1
ATOM 2496 O O . ARG A 1 327 ? 18.218 27.768 -20.959 1.00 42.03 327 ARG A O 1
ATOM 2503 N N . PHE A 1 328 ? 16.948 27.021 -22.638 1.00 41.38 328 PHE A N 1
ATOM 2504 C CA . PHE A 1 328 ? 17.395 28.024 -23.606 1.00 41.38 328 PHE A CA 1
ATOM 2505 C C . PHE A 1 328 ? 16.254 29.025 -23.774 1.00 41.38 328 PHE A C 1
ATOM 2507 O O . PHE A 1 328 ? 15.414 28.880 -24.659 1.00 41.38 328 PHE A O 1
ATOM 2514 N N . GLY A 1 329 ? 16.199 29.962 -22.830 1.00 43.72 329 GLY A N 1
ATOM 2515 C CA . GLY A 1 329 ? 15.605 31.283 -22.994 1.00 43.72 329 GLY A CA 1
ATOM 2516 C C . GLY A 1 329 ? 16.735 32.297 -22.953 1.00 43.72 329 GLY A C 1
ATOM 2517 O O . GLY A 1 329 ? 17.654 32.075 -22.131 1.00 43.72 329 GLY A O 1
#

pLDDT: mean 92.14, std 11.38, range [41.38, 98.81]

Secondary structure (DSSP, 8-state):
----PBP-EETTEEBSSSTT--B-HHHHHHHHHHHHHHHHHHHHS-GGG-B-TTT--B-SSHHHHH---S-BB---TTSGGGGGT-EEESSTTTS-B---EETTEE---GGGTT-HHHHHHHHHHHHHHHHHHH-TT-----PPPPTT--HHHHHHHHHHHHHHHHHHHTTTB-S-SSEE-SPPPS-TTSS-HHHHHHHS-TTTBPPHHHHHHHHHHHHHSHHHHHH-TT----HHHHHHHHHHHHHHHHTTTBSSS--SS-SSEE-GGG-S--S-HHHHHHHHHTTPEETTT-SPBPTTS-B---BTTEEE-SS-TTPPP-S-TT---